Protein AF-A0A2E8Z0F6-F1 (afdb_monomer_lite)

Sequence (375 aa):
MPRPSHRRALRAVVGVSAVALVATGLGPAAALAPEPWETELSFAADPGTVGAASDSPGTPSLCGTAGAPLDVEVPVSDVPDGIVTDVEVGISFSTGAWGGDAAVTLVAPDGMTSSPVFGRTGAATPTGCGSPNDLVGDYVFSDRAVADWWTSALSATPMPSGEFRAHSIGPTNEQVLLTPTFAAVDPNGTWVLRVTDSGGGDILTVTDAAVTITVDEPPVLNLSGPGNGARLPVRPTYTISSPDADVAGFTCAIDGGAGAPCTSPFVPAVEPGDHVLAVTALDAAGQTTTATRSFTLRDIACEQATKKLAKAKKANKKAVKALKKATKNLKALKKKDASKAKIKKAAKKVEKATKVKTSKGKALGKAKRGFTSAC

pLDDT: mean 89.23, std 17.97, range [24.44, 98.75]

Radius of gyration: 41.51 Å; chains: 1; bounding box: 97×43×117 Å

Structure (mmCIF, N/CA/C/O backbone):
data_AF-A0A2E8Z0F6-F1
#
_entry.id   AF-A0A2E8Z0F6-F1
#
loop_
_atom_site.group_PDB
_atom_site.id
_atom_site.type_symbol
_atom_site.label_atom_id
_atom_site.label_alt_id
_atom_site.label_comp_id
_atom_site.label_asym_id
_atom_site.label_entity_id
_atom_site.label_seq_id
_atom_site.pdbx_PDB_ins_code
_atom_site.Cartn_x
_atom_site.Cartn_y
_atom_site.Cartn_z
_atom_site.occupancy
_atom_site.B_iso_or_equiv
_atom_site.auth_seq_id
_atom_site.auth_comp_id
_atom_site.auth_asym_id
_atom_site.auth_atom_id
_atom_site.pdbx_PDB_model_num
ATOM 1 N N . MET A 1 1 ? -37.632 27.553 3.838 1.00 34.66 1 MET A N 1
ATOM 2 C CA . MET A 1 1 ? -36.214 27.928 3.645 1.00 34.66 1 MET A CA 1
ATOM 3 C C . MET A 1 1 ? -35.446 26.672 3.254 1.00 34.66 1 MET A C 1
ATOM 5 O O . MET A 1 1 ? -35.541 25.695 3.993 1.00 34.66 1 MET A O 1
ATOM 9 N N . PRO A 1 2 ? -34.833 26.631 2.062 1.00 32.75 2 PRO A N 1
ATOM 10 C CA . PRO A 1 2 ? -34.317 25.403 1.463 1.00 32.75 2 PRO A CA 1
ATOM 11 C C . PRO A 1 2 ? -32.903 25.059 1.960 1.00 32.75 2 PRO A C 1
ATOM 13 O O . PRO A 1 2 ? -32.145 25.933 2.372 1.00 32.75 2 PRO A O 1
ATOM 16 N N . ARG A 1 3 ? -32.580 23.761 1.931 1.00 28.77 3 ARG A N 1
ATOM 17 C CA . ARG A 1 3 ? -31.268 23.176 2.256 1.00 28.77 3 ARG A CA 1
ATOM 18 C C . ARG A 1 3 ? -30.287 23.357 1.086 1.00 28.77 3 ARG A C 1
ATOM 20 O O . ARG A 1 3 ? -30.726 23.229 -0.056 1.00 28.77 3 ARG A O 1
ATOM 27 N N . PRO A 1 4 ? -28.981 23.560 1.333 1.00 31.30 4 PRO A N 1
ATOM 28 C CA . PRO A 1 4 ? -27.988 23.556 0.269 1.00 31.30 4 PRO A CA 1
ATOM 29 C C . PRO A 1 4 ? -27.713 22.119 -0.197 1.00 31.30 4 PRO A C 1
ATOM 31 O O . PRO A 1 4 ? -27.427 21.222 0.596 1.00 31.30 4 PRO A O 1
ATOM 34 N N . SER A 1 5 ? -27.831 21.910 -1.505 1.00 28.72 5 SER A N 1
ATOM 35 C CA . SER A 1 5 ? -27.436 20.695 -2.212 1.00 28.72 5 SER A CA 1
ATOM 36 C C . SER A 1 5 ? -25.919 20.682 -2.412 1.00 28.72 5 SER A C 1
ATOM 38 O O . SER A 1 5 ? -25.393 21.534 -3.128 1.00 28.72 5 SER A O 1
ATOM 40 N N . HIS A 1 6 ? -25.216 19.704 -1.845 1.00 29.38 6 HIS A N 1
ATOM 41 C CA . HIS A 1 6 ? -23.841 19.407 -2.244 1.00 29.38 6 HIS A CA 1
ATOM 42 C C . HIS A 1 6 ? -23.867 18.681 -3.594 1.00 29.38 6 HIS A C 1
ATOM 44 O O . HIS A 1 6 ? -24.142 17.485 -3.664 1.00 29.38 6 HIS A O 1
ATOM 50 N N . ARG A 1 7 ? -23.612 19.416 -4.681 1.00 30.38 7 ARG A N 1
ATOM 51 C CA . ARG A 1 7 ? -23.263 18.822 -5.976 1.00 30.38 7 ARG A CA 1
ATOM 52 C C . ARG A 1 7 ? -21.832 18.293 -5.863 1.00 30.38 7 ARG A C 1
ATOM 54 O O . ARG A 1 7 ? -20.908 19.077 -5.677 1.00 30.38 7 ARG A O 1
ATOM 61 N N . ARG A 1 8 ? -21.654 16.971 -5.949 1.00 31.31 8 ARG A N 1
ATOM 62 C CA . ARG A 1 8 ? -20.348 16.372 -6.256 1.00 31.31 8 ARG A CA 1
ATOM 63 C C . ARG A 1 8 ? -19.985 16.801 -7.676 1.00 31.31 8 ARG A C 1
ATOM 65 O O . ARG A 1 8 ? -20.734 16.509 -8.605 1.00 31.31 8 ARG A O 1
ATOM 72 N N . ALA A 1 9 ? -18.878 17.518 -7.823 1.00 28.52 9 ALA A N 1
ATOM 73 C CA . ALA A 1 9 ? -18.257 17.722 -9.119 1.00 28.52 9 ALA A CA 1
ATOM 74 C C . ALA A 1 9 ? -17.808 16.349 -9.642 1.00 28.52 9 ALA A C 1
ATOM 76 O O . ALA A 1 9 ? -17.016 15.672 -8.984 1.00 28.52 9 ALA A O 1
ATOM 77 N N . LEU A 1 10 ? -18.351 15.918 -10.783 1.00 26.41 10 LEU A N 1
ATOM 78 C CA . LEU A 1 10 ? -17.709 14.887 -11.589 1.00 26.41 10 LEU A CA 1
ATOM 79 C C . LEU A 1 10 ? -16.372 15.479 -12.049 1.00 26.41 10 LEU A C 1
ATOM 81 O O . LEU A 1 10 ? -16.367 16.466 -12.784 1.00 26.41 10 LEU A O 1
ATOM 85 N N . ARG A 1 11 ? -15.252 14.919 -11.584 1.00 30.27 11 ARG A N 1
ATOM 86 C CA . ARG A 1 11 ? -13.958 15.133 -12.234 1.00 30.27 11 ARG A CA 1
ATOM 87 C C . ARG A 1 11 ? -14.008 14.385 -13.563 1.00 30.27 11 ARG A C 1
ATOM 89 O O . ARG A 1 11 ? -14.296 13.191 -13.581 1.00 30.27 11 ARG A O 1
ATOM 96 N N . ALA A 1 12 ? -13.803 15.118 -14.650 1.00 24.44 12 ALA A N 1
ATOM 97 C CA . ALA A 1 12 ? -13.565 14.540 -15.958 1.00 24.44 12 ALA A CA 1
ATOM 98 C C . ALA A 1 12 ? -12.273 13.719 -15.876 1.00 24.44 12 ALA A C 1
ATOM 100 O O . ALA A 1 12 ? -11.233 14.249 -15.491 1.00 24.44 12 ALA A O 1
ATOM 101 N N . VAL A 1 13 ? -12.373 12.429 -16.182 1.00 27.84 13 VAL A N 1
ATOM 102 C CA . VAL A 1 13 ? -11.219 11.592 -16.499 1.00 27.84 13 VAL A CA 1
ATOM 103 C C . VAL A 1 13 ? -10.672 12.146 -17.811 1.00 27.84 13 VAL A C 1
ATOM 105 O O . VAL A 1 13 ? -11.365 12.113 -18.829 1.00 27.84 13 VAL A O 1
ATOM 108 N N . VAL A 1 14 ? -9.492 12.761 -17.761 1.00 29.98 14 VAL A N 1
ATOM 109 C CA . VAL A 1 14 ? -8.723 13.080 -18.966 1.00 29.98 14 VAL A CA 1
ATOM 110 C C . VAL A 1 14 ? -8.307 11.734 -19.546 1.00 29.98 14 VAL A C 1
ATOM 112 O O . VAL A 1 14 ? -7.790 10.886 -18.825 1.00 29.98 14 VAL A O 1
ATOM 115 N N . GLY A 1 15 ? -8.671 11.489 -20.803 1.00 25.25 15 GLY A N 1
ATOM 116 C CA . GLY A 1 15 ? -8.457 10.202 -21.448 1.00 25.25 15 GLY A CA 1
ATOM 117 C C . GLY A 1 15 ? -6.970 9.900 -21.569 1.00 25.25 15 GLY A C 1
ATOM 118 O O . GLY A 1 15 ? -6.262 10.603 -22.284 1.00 25.25 15 GLY A O 1
ATOM 119 N N . VAL A 1 16 ? -6.532 8.835 -20.902 1.00 30.94 16 VAL A N 1
ATOM 120 C CA . VAL A 1 16 ? -5.339 8.084 -21.285 1.00 30.94 16 VAL A CA 1
ATOM 121 C C . VAL A 1 16 ? -5.667 7.471 -22.645 1.00 30.94 16 VAL A C 1
ATOM 123 O O . VAL A 1 16 ? -6.437 6.514 -22.743 1.00 30.94 16 VAL A O 1
ATOM 126 N N . SER A 1 17 ? -5.191 8.097 -23.719 1.00 29.58 17 SER A N 1
ATOM 127 C CA . SER A 1 17 ? -5.225 7.478 -25.040 1.00 29.58 17 SER A CA 1
ATOM 128 C C . SER A 1 17 ? -4.207 6.349 -25.023 1.00 29.58 17 SER A C 1
ATOM 130 O O . SER A 1 17 ? -3.022 6.588 -25.217 1.00 29.58 17 SER A O 1
ATOM 132 N N . ALA A 1 18 ? -4.672 5.124 -24.783 1.00 28.67 18 ALA A N 1
ATOM 133 C CA . ALA A 1 18 ? -3.917 3.928 -25.114 1.00 28.67 18 ALA A CA 1
ATOM 134 C C . ALA A 1 18 ? -3.758 3.888 -26.641 1.00 28.67 18 ALA A C 1
ATOM 136 O O . ALA A 1 18 ? -4.609 3.359 -27.360 1.00 28.67 18 ALA A O 1
ATOM 137 N N . VAL A 1 19 ? -2.699 4.511 -27.154 1.00 29.34 19 VAL A N 1
ATOM 138 C CA . VAL A 1 19 ? -2.186 4.170 -28.476 1.00 29.34 19 VAL A CA 1
ATOM 139 C C . VAL A 1 19 ? -1.472 2.845 -28.273 1.00 29.34 19 VAL A C 1
ATOM 141 O O . VAL A 1 19 ? -0.326 2.798 -27.849 1.00 29.34 19 VAL A O 1
ATOM 144 N N . ALA A 1 20 ? -2.200 1.752 -28.488 1.00 28.97 20 ALA A N 1
ATOM 145 C CA . ALA A 1 20 ? -1.581 0.448 -28.616 1.00 28.97 20 ALA A CA 1
ATOM 146 C C . ALA A 1 20 ? -0.664 0.512 -29.841 1.00 28.97 20 ALA A C 1
ATOM 148 O O . ALA A 1 20 ? -1.154 0.536 -30.976 1.00 28.97 20 ALA A O 1
ATOM 149 N N . LEU A 1 21 ? 0.650 0.560 -29.617 1.00 33.34 21 LEU A N 1
ATOM 150 C CA . LEU A 1 21 ? 1.598 0.162 -30.642 1.00 33.34 21 LEU A CA 1
ATOM 151 C C . LEU A 1 21 ? 1.290 -1.313 -30.920 1.00 33.34 21 LEU A C 1
ATOM 153 O O . LEU A 1 21 ? 1.545 -2.194 -30.101 1.00 33.34 21 LEU A O 1
ATOM 157 N N . VAL A 1 22 ? 0.614 -1.588 -32.033 1.00 30.53 22 VAL A N 1
ATOM 158 C CA . VAL A 1 22 ? 0.402 -2.964 -32.470 1.00 30.53 22 VAL A CA 1
ATOM 159 C C . VAL A 1 22 ? 1.767 -3.463 -32.920 1.00 30.53 22 VAL A C 1
ATOM 161 O O . VAL A 1 22 ? 2.206 -3.135 -34.019 1.00 30.53 22 VAL A O 1
ATOM 164 N N . ALA A 1 23 ? 2.427 -4.252 -32.075 1.00 33.84 23 ALA A N 1
ATOM 165 C CA . ALA A 1 23 ? 3.612 -5.012 -32.440 1.00 33.84 23 ALA A CA 1
ATOM 166 C C . ALA A 1 23 ? 3.239 -6.027 -33.537 1.00 33.84 23 ALA A C 1
ATOM 168 O O . ALA A 1 23 ? 2.899 -7.182 -33.279 1.00 33.84 23 ALA A O 1
ATOM 169 N N . THR A 1 24 ? 3.237 -5.595 -34.799 1.00 36.47 24 THR A N 1
ATOM 170 C CA . THR A 1 24 ? 3.190 -6.502 -35.946 1.00 36.47 24 THR A CA 1
ATOM 171 C C . THR A 1 24 ? 4.610 -6.925 -36.287 1.00 36.47 24 THR A C 1
ATOM 173 O O . THR A 1 24 ? 5.228 -6.376 -37.193 1.00 36.47 24 THR A O 1
ATOM 176 N N . GLY A 1 25 ? 5.128 -7.919 -35.571 1.00 35.19 25 GLY A N 1
ATOM 177 C CA . GLY A 1 25 ? 6.425 -8.508 -35.882 1.00 35.19 25 GLY A CA 1
ATOM 178 C C . GLY A 1 25 ? 6.673 -9.783 -35.092 1.00 35.19 25 GLY A C 1
ATOM 179 O O . GLY A 1 25 ? 7.002 -9.735 -33.917 1.00 35.19 25 GLY A O 1
ATOM 180 N N . LEU A 1 26 ? 6.537 -10.941 -35.742 1.00 42.81 26 LEU A N 1
ATOM 181 C CA . LEU A 1 26 ? 7.100 -12.200 -35.248 1.00 42.81 26 LEU A CA 1
ATOM 182 C C . LEU A 1 26 ? 8.635 -12.131 -35.401 1.00 42.81 26 LEU A C 1
ATOM 184 O O . LEU A 1 26 ? 9.177 -12.581 -36.409 1.00 42.81 26 LEU A O 1
ATOM 188 N N . GLY A 1 27 ? 9.301 -11.516 -34.420 1.00 38.59 27 GLY A N 1
ATOM 189 C CA . GLY A 1 27 ? 10.749 -11.554 -34.157 1.00 38.59 27 GLY A CA 1
ATOM 190 C C . GLY A 1 27 ? 11.068 -12.409 -32.914 1.00 38.59 27 GLY A C 1
ATOM 191 O O . GLY A 1 27 ? 10.136 -12.860 -32.247 1.00 38.59 27 GLY A O 1
ATOM 192 N N . PRO A 1 28 ? 12.343 -12.744 -32.634 1.00 43.50 28 PRO A N 1
ATOM 193 C CA . PRO A 1 28 ? 12.700 -13.852 -31.748 1.00 43.50 28 PRO A CA 1
ATOM 194 C C . PRO A 1 28 ? 12.364 -13.571 -30.276 1.00 43.50 28 PRO A C 1
ATOM 196 O O . PRO A 1 28 ? 12.580 -12.473 -29.793 1.00 43.50 28 PRO A O 1
ATOM 199 N N . ALA A 1 29 ? 11.861 -14.616 -29.603 1.00 43.38 29 ALA A N 1
ATOM 200 C CA . ALA A 1 29 ? 11.572 -14.740 -28.170 1.00 43.38 29 ALA A CA 1
ATOM 201 C C . ALA A 1 29 ? 11.143 -13.442 -27.456 1.00 43.38 29 ALA A C 1
ATOM 203 O O . ALA A 1 29 ? 11.965 -12.764 -26.845 1.00 43.38 29 ALA A O 1
ATOM 204 N N . ALA A 1 30 ? 9.831 -13.186 -27.498 1.00 54.84 30 ALA A N 1
ATOM 205 C CA . ALA A 1 30 ? 9.162 -12.142 -26.729 1.00 54.84 30 ALA A CA 1
ATOM 206 C C . ALA A 1 30 ? 9.616 -12.143 -25.261 1.00 54.84 30 ALA A C 1
ATOM 208 O O . ALA A 1 30 ? 9.771 -13.212 -24.652 1.00 54.84 30 ALA A O 1
ATOM 209 N N . ALA A 1 31 ? 9.823 -10.946 -24.720 1.00 59.41 31 ALA A N 1
ATOM 210 C CA . ALA A 1 31 ? 10.068 -10.700 -23.314 1.00 59.41 31 ALA A CA 1
ATOM 211 C C . ALA A 1 31 ? 9.040 -11.430 -22.436 1.00 59.41 31 ALA A C 1
ATOM 213 O O . ALA A 1 31 ? 7.900 -11.695 -22.834 1.00 59.41 31 ALA A O 1
ATOM 214 N N . LEU A 1 32 ? 9.458 -11.790 -21.222 1.00 69.19 32 LEU A N 1
ATOM 215 C CA . LEU A 1 32 ? 8.506 -12.282 -20.230 1.00 69.19 32 LEU A CA 1
ATOM 216 C C . LEU A 1 32 ? 7.455 -11.193 -19.986 1.00 69.19 32 LEU A C 1
ATOM 218 O O . LEU A 1 32 ? 7.812 -10.039 -19.785 1.00 69.19 32 LEU A O 1
ATOM 222 N N . ALA A 1 33 ? 6.176 -11.561 -20.027 1.00 75.50 33 ALA A N 1
ATOM 223 C CA . ALA A 1 33 ? 5.097 -10.631 -19.718 1.00 75.50 33 ALA A CA 1
ATOM 224 C C . ALA A 1 33 ? 5.171 -10.184 -18.242 1.00 75.50 33 ALA A C 1
ATOM 226 O O . ALA A 1 33 ? 5.662 -10.965 -17.417 1.00 75.50 33 ALA A O 1
ATOM 227 N N . PRO A 1 34 ? 4.663 -8.984 -17.898 1.00 79.62 34 PRO A N 1
ATOM 228 C CA . PRO A 1 34 ? 4.471 -8.590 -16.506 1.00 79.62 34 PRO A CA 1
ATOM 229 C C . PRO A 1 34 ? 3.618 -9.606 -15.750 1.00 79.62 34 PRO A C 1
ATOM 231 O O . PRO A 1 34 ? 2.755 -10.287 -16.323 1.00 79.62 34 PRO A O 1
ATOM 234 N N . GLU A 1 35 ? 3.848 -9.689 -14.445 1.00 84.25 35 GLU A N 1
ATOM 235 C CA . GLU A 1 35 ? 3.005 -10.495 -13.570 1.00 84.25 35 GLU A CA 1
ATOM 236 C C . GLU A 1 35 ? 1.597 -9.872 -13.481 1.00 84.25 35 GLU A C 1
ATOM 238 O O . GLU A 1 35 ? 1.436 -8.657 -13.591 1.00 84.25 35 GLU A O 1
ATOM 243 N N . PRO A 1 36 ? 0.530 -10.666 -13.278 1.00 83.25 36 PRO A N 1
ATOM 244 C CA . PRO A 1 36 ? -0.848 -10.182 -13.407 1.00 83.25 36 PRO A CA 1
ATOM 245 C C . PRO A 1 36 ? -1.297 -9.195 -12.315 1.00 83.25 36 PRO A C 1
ATOM 247 O O . PRO A 1 36 ? -2.410 -8.675 -12.406 1.00 83.25 36 PRO A O 1
ATOM 250 N N . TRP A 1 37 ? -0.490 -8.994 -11.270 1.00 81.44 37 TRP A N 1
ATOM 251 C CA . TRP A 1 37 ? -0.707 -8.003 -10.209 1.00 81.44 37 TRP A CA 1
ATOM 252 C C . TRP A 1 37 ? 0.113 -6.721 -10.408 1.00 81.44 37 TRP A C 1
ATOM 254 O O . TRP A 1 37 ? -0.099 -5.761 -9.676 1.00 81.44 37 TRP A O 1
ATOM 264 N N . GLU A 1 38 ? 1.010 -6.683 -11.395 1.00 89.94 38 GLU A N 1
ATOM 265 C CA . GLU A 1 38 ? 1.779 -5.487 -11.723 1.00 89.94 38 GLU A CA 1
ATOM 266 C C . GLU A 1 38 ? 0.989 -4.558 -12.649 1.00 89.94 38 GLU A C 1
ATOM 268 O O . GLU A 1 38 ? 0.232 -4.990 -13.527 1.00 89.94 38 GLU A O 1
ATOM 273 N N . THR A 1 39 ? 1.217 -3.259 -12.481 1.00 92.56 39 THR A N 1
ATOM 274 C CA . THR A 1 39 ? 0.665 -2.215 -13.340 1.00 92.56 39 THR A CA 1
ATOM 275 C C . THR A 1 39 ? 1.733 -1.768 -14.335 1.00 92.56 39 THR A C 1
ATOM 277 O O . THR A 1 39 ? 2.773 -1.237 -13.951 1.00 92.56 39 THR A O 1
ATOM 280 N N . GLU A 1 40 ? 1.461 -1.952 -15.626 1.00 94.31 40 GLU A N 1
ATOM 281 C CA . GLU A 1 40 ? 2.314 -1.503 -16.731 1.00 94.31 40 GLU A CA 1
ATOM 282 C C . GLU A 1 40 ? 1.754 -0.218 -17.360 1.00 94.31 40 GLU A C 1
ATOM 284 O O . GLU A 1 40 ? 0.568 -0.131 -17.699 1.00 94.31 40 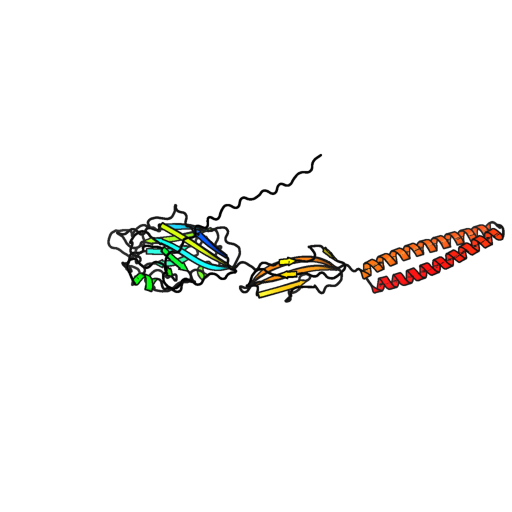GLU A O 1
ATOM 289 N N . LEU A 1 41 ? 2.608 0.795 -17.511 1.00 97.00 41 LEU A N 1
ATOM 290 C CA . LEU A 1 41 ? 2.254 2.111 -18.043 1.00 97.00 41 LEU A CA 1
ATOM 291 C C . LEU A 1 41 ? 3.262 2.526 -19.113 1.00 97.00 41 LEU A C 1
ATOM 293 O O . LEU A 1 41 ? 4.455 2.616 -18.834 1.00 97.00 41 LEU A O 1
ATOM 297 N N . SER A 1 42 ? 2.779 2.819 -20.321 1.00 96.88 42 SER A N 1
ATOM 298 C CA . SER A 1 42 ? 3.615 3.256 -21.443 1.00 96.88 42 SER A CA 1
ATOM 299 C C . SER A 1 42 ? 3.387 4.731 -21.764 1.00 96.88 42 SER A C 1
ATOM 301 O O . SER A 1 42 ? 2.244 5.189 -21.874 1.00 96.88 42 SER A O 1
ATOM 303 N N . PHE A 1 43 ? 4.484 5.468 -21.914 1.00 98.31 43 PHE A N 1
ATOM 304 C CA . PHE A 1 43 ? 4.507 6.913 -22.111 1.00 98.31 43 PHE A CA 1
ATOM 305 C C . PHE A 1 43 ? 5.259 7.243 -23.396 1.00 98.31 43 PHE A C 1
ATOM 307 O O . PHE A 1 43 ? 6.430 6.899 -23.534 1.00 98.31 43 PHE A O 1
ATOM 314 N N . ALA A 1 44 ? 4.590 7.920 -24.328 1.00 98.19 44 ALA A N 1
ATOM 315 C CA . ALA A 1 44 ? 5.196 8.350 -25.583 1.00 98.19 44 ALA A CA 1
ATOM 316 C C . ALA A 1 44 ? 6.035 9.623 -25.396 1.00 98.19 44 ALA A C 1
ATOM 318 O O . ALA A 1 44 ? 5.712 10.478 -24.566 1.00 98.19 44 ALA A O 1
ATOM 319 N N . ALA A 1 45 ? 7.081 9.761 -26.205 1.00 98.25 45 ALA A N 1
ATOM 320 C CA . ALA A 1 45 ? 7.891 10.966 -26.287 1.00 98.25 45 ALA A CA 1
ATOM 321 C C . ALA A 1 45 ? 7.073 12.187 -26.723 1.00 98.25 45 ALA A C 1
ATOM 323 O O . ALA A 1 45 ? 6.090 12.075 -27.461 1.00 98.25 45 ALA A O 1
ATOM 324 N N . ASP A 1 46 ? 7.517 13.377 -26.313 1.00 97.88 46 ASP A N 1
ATOM 325 C CA . ASP A 1 46 ? 7.023 14.630 -26.871 1.00 97.88 46 ASP A CA 1
ATOM 326 C C . ASP A 1 46 ? 7.406 14.692 -28.364 1.00 97.88 46 ASP A C 1
ATOM 328 O O . ASP A 1 46 ? 8.602 14.749 -28.688 1.00 97.88 46 ASP A O 1
ATOM 332 N N . PRO A 1 47 ? 6.426 14.745 -29.291 1.00 96.31 47 PRO A N 1
ATOM 333 C CA . PRO A 1 47 ? 6.696 14.825 -30.725 1.00 96.31 47 PRO A CA 1
ATOM 334 C C . PRO A 1 47 ? 7.524 16.051 -31.140 1.00 96.31 47 PRO A C 1
ATOM 336 O O . PRO A 1 47 ? 8.061 16.080 -32.244 1.00 96.31 47 PRO A O 1
ATOM 339 N N . GLY A 1 48 ? 7.613 17.084 -30.296 1.00 97.38 48 GLY A N 1
ATOM 340 C CA . GLY A 1 48 ? 8.467 18.252 -30.521 1.00 97.38 48 GLY A CA 1
ATOM 341 C C . GLY A 1 48 ? 9.957 18.011 -30.261 1.00 97.38 48 GLY A C 1
ATOM 342 O O . GLY A 1 48 ? 10.766 18.868 -30.614 1.00 97.38 48 GLY A O 1
ATOM 343 N N . THR A 1 49 ? 10.316 16.876 -29.655 1.00 98.00 49 THR A N 1
ATOM 344 C CA . THR A 1 49 ? 11.692 16.545 -29.241 1.00 98.00 49 THR A CA 1
ATOM 345 C C . THR A 1 49 ? 12.307 15.384 -30.022 1.00 98.00 49 THR A C 1
ATOM 347 O O . THR A 1 49 ? 13.512 15.163 -29.940 1.00 98.00 49 THR A O 1
ATOM 350 N N . VAL A 1 50 ? 11.516 14.677 -30.836 1.00 97.44 50 VAL A N 1
ATOM 351 C CA . VAL A 1 50 ? 12.034 13.712 -31.818 1.00 97.44 50 VAL A CA 1
ATOM 352 C C . VAL A 1 50 ? 12.614 14.435 -33.039 1.00 97.44 50 VAL A C 1
ATOM 354 O O . VAL A 1 50 ? 12.245 15.570 -33.350 1.00 97.44 50 VAL A O 1
ATOM 357 N N . GLY A 1 51 ? 13.520 13.781 -33.764 1.00 95.38 51 GLY A N 1
ATOM 358 C CA . GLY A 1 51 ? 14.136 14.361 -34.952 1.00 95.38 51 GLY A CA 1
ATOM 359 C C . GLY A 1 51 ? 15.500 13.772 -35.283 1.00 95.38 51 GLY A C 1
ATOM 360 O O . GLY A 1 51 ? 15.843 12.663 -34.876 1.00 95.38 51 GLY A O 1
ATOM 361 N N . ALA A 1 52 ? 16.271 14.526 -36.063 1.00 93.69 52 ALA A N 1
ATOM 362 C CA . ALA A 1 52 ? 17.622 14.154 -36.456 1.00 93.69 52 ALA A CA 1
ATOM 363 C C . ALA A 1 52 ? 18.634 14.498 -35.353 1.00 93.69 52 ALA A C 1
ATOM 365 O O . ALA A 1 52 ? 18.683 15.641 -34.889 1.00 93.69 52 ALA A O 1
ATOM 366 N N . ALA A 1 53 ? 19.461 13.527 -34.967 1.00 91.62 53 ALA A N 1
ATOM 367 C CA . ALA A 1 53 ? 20.676 13.785 -34.209 1.00 91.62 53 ALA A CA 1
ATOM 368 C C . ALA A 1 53 ? 21.704 14.500 -35.098 1.00 91.62 53 ALA A C 1
ATOM 370 O O . ALA A 1 53 ? 21.668 14.398 -36.323 1.00 91.62 53 ALA A O 1
ATOM 371 N N . SER A 1 54 ? 22.592 15.277 -34.478 1.00 90.50 54 SER A N 1
ATOM 372 C CA . SER A 1 54 ? 23.658 15.960 -35.214 1.00 90.50 54 SER A CA 1
ATOM 373 C C . SER A 1 54 ? 24.851 15.030 -35.414 1.00 90.50 54 SER A C 1
ATOM 375 O O . SER A 1 54 ? 25.289 14.421 -34.442 1.00 90.50 54 SER A O 1
ATOM 377 N N . ASP A 1 55 ? 25.418 15.014 -36.619 1.00 86.69 55 ASP A N 1
ATOM 378 C CA . ASP A 1 55 ? 26.663 14.310 -36.947 1.00 86.69 55 ASP A CA 1
ATOM 379 C C . ASP A 1 55 ? 27.869 14.791 -36.121 1.00 86.69 55 ASP A C 1
ATOM 381 O O . ASP A 1 55 ? 27.928 15.917 -35.600 1.00 86.69 55 ASP A O 1
ATOM 385 N N . SER A 1 56 ? 28.903 13.951 -36.116 1.00 82.38 56 SER A N 1
ATOM 386 C CA . SER A 1 56 ? 30.255 14.248 -35.647 1.00 82.38 56 SER A CA 1
ATOM 387 C C . SER A 1 56 ? 30.799 15.574 -36.217 1.00 82.38 56 SER A C 1
ATOM 389 O O . SER A 1 56 ? 30.781 15.805 -37.436 1.00 82.38 56 SER A O 1
ATOM 391 N N . PRO A 1 57 ? 31.358 16.467 -35.375 1.00 73.62 57 PRO A N 1
ATOM 392 C CA . PRO A 1 57 ? 31.977 17.700 -35.845 1.00 73.62 57 PRO A CA 1
ATOM 393 C C . PRO A 1 57 ? 33.218 17.412 -36.711 1.00 73.62 57 PRO A C 1
ATOM 395 O O . PRO A 1 57 ? 34.212 16.877 -36.226 1.00 73.62 57 PRO A O 1
ATOM 398 N N . GLY A 1 58 ? 33.210 17.848 -37.978 1.00 61.69 58 GLY A N 1
ATOM 399 C CA . GLY A 1 58 ? 34.398 17.818 -38.852 1.00 61.69 58 GLY A CA 1
ATOM 400 C C . GLY A 1 58 ? 34.377 16.802 -40.003 1.00 61.69 58 GLY A C 1
ATOM 401 O O . GLY A 1 58 ? 35.386 16.146 -40.247 1.00 61.69 58 GLY A O 1
ATOM 402 N N . THR A 1 59 ? 33.257 16.714 -40.727 1.00 56.53 59 THR A N 1
ATOM 403 C CA . THR A 1 59 ? 33.004 15.887 -41.931 1.00 56.53 59 THR A CA 1
ATOM 404 C C . THR A 1 59 ? 34.222 15.595 -42.839 1.00 56.53 59 THR A C 1
ATOM 406 O O . THR A 1 59 ? 35.027 16.510 -43.049 1.00 56.53 59 THR A O 1
ATOM 409 N N . PRO A 1 60 ? 34.305 14.424 -43.523 1.00 53.56 60 PRO A N 1
ATOM 410 C CA . PRO A 1 60 ? 33.262 13.395 -43.676 1.00 53.56 60 PRO A CA 1
ATOM 411 C C . PRO A 1 60 ? 33.702 11.951 -43.330 1.00 53.56 60 PRO A C 1
ATOM 413 O O . PRO A 1 60 ? 33.071 11.010 -43.787 1.00 53.56 60 PRO A O 1
ATOM 416 N N . SER A 1 61 ? 34.809 11.724 -42.609 1.00 59.03 61 SER A N 1
ATOM 417 C CA . SER A 1 61 ? 35.326 10.353 -42.388 1.00 59.03 61 SER A CA 1
ATOM 418 C C . SER A 1 61 ? 35.872 10.087 -40.982 1.00 59.03 61 SER A C 1
ATOM 420 O O . SER A 1 61 ? 36.735 9.223 -40.809 1.00 59.03 61 SER A O 1
ATOM 422 N N . LEU A 1 62 ? 35.456 10.873 -39.989 1.00 69.19 62 LEU A N 1
ATOM 423 C CA . LEU A 1 62 ? 35.958 10.758 -38.622 1.00 69.19 62 LEU A CA 1
ATOM 424 C C . LEU A 1 62 ? 34.853 10.265 -37.697 1.00 69.19 62 LEU A C 1
ATOM 426 O O . LEU A 1 62 ? 34.012 11.037 -37.243 1.00 69.19 62 LEU A O 1
ATOM 430 N N . CYS A 1 63 ? 34.912 8.971 -37.406 1.00 77.69 63 CYS A N 1
ATOM 431 C CA . CYS A 1 63 ? 34.116 8.356 -36.362 1.00 77.69 63 CYS A CA 1
ATOM 432 C C . CYS A 1 63 ? 34.747 8.590 -34.984 1.00 77.69 63 CYS A C 1
ATOM 434 O O . CYS A 1 63 ? 35.963 8.772 -34.860 1.00 77.69 63 CYS A O 1
ATOM 436 N N . GLY A 1 64 ? 33.927 8.534 -33.936 1.00 71.06 64 GLY A N 1
ATOM 437 C CA . GLY A 1 64 ? 34.406 8.496 -32.552 1.00 71.06 64 GLY A CA 1
ATOM 438 C C . GLY A 1 64 ? 34.353 9.819 -31.795 1.00 71.06 64 GLY A C 1
ATOM 439 O O . GLY A 1 64 ? 34.775 9.855 -30.641 1.00 71.06 64 GLY A O 1
ATOM 440 N N . THR A 1 65 ? 33.829 10.882 -32.407 1.00 86.44 65 THR A N 1
ATOM 441 C CA . THR A 1 65 ? 33.404 12.092 -31.689 1.00 86.44 65 THR A CA 1
ATOM 442 C C . THR A 1 65 ? 31.907 12.253 -31.892 1.00 86.44 65 THR A C 1
ATOM 444 O O . THR A 1 65 ? 31.462 12.364 -33.024 1.00 86.44 65 THR A O 1
ATOM 447 N N . ALA A 1 66 ? 31.138 12.255 -30.807 1.00 87.81 66 ALA A N 1
ATOM 448 C CA . ALA A 1 66 ? 29.705 12.493 -30.883 1.00 87.81 66 ALA A CA 1
ATOM 449 C C . ALA A 1 66 ? 29.414 13.929 -31.344 1.00 87.81 66 ALA A C 1
ATOM 451 O O . ALA A 1 66 ? 30.051 14.881 -30.875 1.00 87.81 66 ALA A O 1
ATOM 452 N N . GLY A 1 67 ? 28.432 14.084 -32.227 1.00 89.12 67 GLY A N 1
ATOM 453 C CA . GLY A 1 67 ? 27.790 15.362 -32.481 1.00 89.12 67 GLY A CA 1
ATOM 454 C C . GLY A 1 67 ? 26.981 15.862 -31.288 1.00 89.12 67 GLY A C 1
ATOM 455 O O . GLY A 1 67 ? 26.975 15.277 -30.200 1.00 89.12 67 GLY A O 1
ATOM 456 N N . ALA A 1 68 ? 26.310 16.999 -31.479 1.00 91.62 68 ALA A N 1
ATOM 457 C CA . ALA A 1 68 ? 25.435 17.546 -30.449 1.00 91.62 68 ALA A CA 1
ATOM 458 C C . ALA A 1 68 ? 24.301 16.546 -30.134 1.00 91.62 68 ALA A C 1
ATOM 460 O O . ALA A 1 68 ? 23.673 16.044 -31.071 1.00 91.62 68 ALA A O 1
ATOM 461 N N . PRO A 1 69 ? 24.035 16.253 -28.846 1.00 94.81 69 PRO A N 1
ATOM 462 C CA . PRO A 1 69 ? 23.008 15.291 -28.475 1.00 94.81 69 PRO A CA 1
ATOM 463 C C . PRO A 1 69 ? 21.616 15.784 -28.875 1.00 94.81 69 PRO A C 1
ATOM 465 O O . PRO A 1 69 ? 21.289 16.960 -28.697 1.00 94.81 69 PRO A O 1
ATOM 468 N N . LEU A 1 70 ? 20.798 14.858 -29.370 1.00 97.19 70 LEU A N 1
ATOM 469 C CA . LEU A 1 70 ? 19.351 14.994 -29.440 1.00 97.19 70 LEU A CA 1
ATOM 470 C C . LEU A 1 70 ? 18.767 14.429 -28.144 1.00 97.19 70 LEU A C 1
ATOM 472 O O . LEU A 1 70 ? 18.870 13.231 -27.888 1.00 97.19 70 LEU A O 1
ATOM 476 N N . ASP A 1 71 ? 18.163 15.291 -27.337 1.00 98.31 71 ASP A N 1
ATOM 477 C CA . ASP A 1 71 ? 17.461 14.887 -26.124 1.00 98.31 71 ASP A CA 1
ATOM 478 C C . ASP A 1 71 ? 15.975 14.714 -26.457 1.00 98.31 71 ASP A C 1
ATOM 480 O O . ASP A 1 71 ? 15.254 15.695 -26.638 1.00 98.31 71 ASP A O 1
ATOM 484 N N . VAL A 1 72 ? 15.537 13.458 -26.570 1.00 98.62 72 VAL A N 1
ATOM 485 C CA . VAL A 1 72 ? 14.127 13.104 -26.762 1.00 98.62 72 VAL A CA 1
ATOM 486 C C . VAL A 1 72 ? 13.473 13.007 -25.387 1.00 98.62 72 VAL A C 1
ATOM 488 O O . VAL A 1 72 ? 13.862 12.172 -24.568 1.00 98.62 72 VAL A O 1
ATOM 491 N N . GLU A 1 73 ? 12.502 13.873 -25.117 1.00 98.69 73 GLU A N 1
ATOM 492 C CA . GLU A 1 73 ? 11.851 13.981 -23.813 1.00 98.69 73 GLU A CA 1
ATOM 493 C C . GLU A 1 73 ? 10.606 13.093 -23.752 1.00 98.69 73 GLU A C 1
ATOM 495 O O . GLU A 1 73 ? 9.734 13.164 -24.616 1.00 98.69 73 GLU A O 1
ATOM 500 N N . VAL A 1 74 ? 10.494 12.281 -22.702 1.00 98.75 74 VAL A N 1
ATOM 501 C CA . VAL A 1 74 ? 9.342 11.414 -22.438 1.00 98.75 74 VAL A CA 1
ATOM 502 C C . VAL A 1 74 ? 8.690 11.854 -21.124 1.00 98.75 74 VAL A C 1
ATOM 504 O O . VAL A 1 74 ? 9.232 11.580 -20.047 1.00 98.75 74 VAL A O 1
ATOM 507 N N . PRO A 1 75 ? 7.556 12.580 -21.170 1.00 98.38 75 PRO A N 1
ATOM 508 C CA . PRO A 1 75 ? 6.850 12.994 -19.965 1.00 98.38 75 PRO A CA 1
ATOM 509 C C . PRO A 1 75 ? 6.128 11.799 -19.330 1.00 98.38 75 PRO A C 1
ATOM 511 O O . PRO A 1 75 ? 5.159 11.276 -19.879 1.00 98.38 75 PRO A O 1
ATOM 514 N N . VAL A 1 76 ? 6.579 11.397 -18.143 1.00 98.31 76 VAL A N 1
ATOM 515 C CA . VAL A 1 76 ? 5.994 10.311 -17.348 1.00 98.31 76 VAL A CA 1
ATOM 516 C C . VAL A 1 76 ? 5.212 10.898 -16.175 1.00 98.31 76 VAL A C 1
ATOM 518 O O . VAL A 1 76 ? 5.714 11.743 -15.432 1.00 98.31 76 VAL A O 1
ATOM 521 N N . SER A 1 77 ? 3.964 10.467 -15.999 1.00 97.19 77 SER A N 1
ATOM 522 C CA . SER A 1 77 ? 3.084 10.953 -14.932 1.00 97.19 77 SER A CA 1
ATOM 523 C C . SER A 1 77 ? 2.076 9.900 -14.499 1.00 97.19 77 SER A C 1
ATOM 525 O O . SER A 1 77 ? 1.736 9.014 -15.276 1.00 97.19 77 SER A O 1
ATOM 527 N N . ASP A 1 78 ? 1.522 10.066 -13.299 1.00 96.19 78 ASP A N 1
ATOM 528 C CA . ASP A 1 78 ? 0.490 9.188 -12.735 1.00 96.19 78 ASP A CA 1
ATOM 529 C C . ASP A 1 78 ? 0.953 7.725 -12.571 1.00 96.19 78 ASP A C 1
ATOM 531 O O . ASP A 1 78 ? 0.125 6.814 -12.515 1.00 96.19 78 ASP A O 1
ATOM 535 N N . VAL A 1 79 ? 2.268 7.500 -12.445 1.00 96.56 79 VAL A N 1
ATOM 536 C CA . VAL A 1 79 ? 2.813 6.204 -12.023 1.00 96.56 79 VAL A CA 1
ATOM 537 C C . VAL A 1 79 ? 2.503 6.027 -10.529 1.00 96.56 79 VAL A C 1
ATOM 539 O O . VAL A 1 79 ? 2.864 6.917 -9.748 1.00 96.56 79 VAL A O 1
ATOM 542 N N . PRO A 1 80 ? 1.802 4.947 -10.122 1.00 95.06 80 PRO A N 1
ATOM 543 C CA . PRO A 1 80 ? 1.395 4.742 -8.736 1.00 95.06 80 PRO A CA 1
ATOM 544 C C . PRO A 1 80 ? 2.595 4.519 -7.809 1.00 95.06 80 PRO A C 1
ATOM 546 O O . PRO A 1 80 ? 3.674 4.116 -8.242 1.00 95.06 80 PRO A O 1
ATOM 549 N N . ASP A 1 81 ? 2.384 4.766 -6.514 1.00 91.69 81 ASP A N 1
ATOM 550 C CA . ASP A 1 81 ? 3.368 4.429 -5.486 1.00 91.69 81 ASP A CA 1
ATOM 551 C C . ASP A 1 81 ? 3.568 2.906 -5.452 1.00 91.69 81 ASP A C 1
ATOM 553 O O . ASP A 1 81 ? 2.601 2.153 -5.334 1.00 91.69 81 ASP A O 1
ATOM 557 N N . GLY A 1 82 ? 4.820 2.456 -5.496 1.00 92.81 82 GLY A N 1
ATOM 558 C CA . GLY A 1 82 ? 5.157 1.037 -5.483 1.00 92.81 82 GLY A CA 1
ATOM 559 C C . GLY A 1 82 ? 6.633 0.785 -5.763 1.00 92.81 82 GLY A C 1
ATOM 560 O O . GLY A 1 82 ? 7.457 1.705 -5.720 1.00 92.81 82 GLY A O 1
ATOM 561 N N . ILE A 1 83 ? 6.974 -0.468 -6.042 1.00 93.50 83 ILE A N 1
ATOM 562 C CA . ILE A 1 83 ? 8.317 -0.882 -6.458 1.00 93.50 83 ILE A CA 1
ATOM 563 C C . ILE A 1 83 ? 8.353 -0.921 -7.985 1.00 93.50 83 ILE A C 1
ATOM 565 O O . ILE A 1 83 ? 7.565 -1.632 -8.596 1.00 93.50 83 ILE A O 1
ATOM 569 N N . VAL A 1 84 ? 9.285 -0.198 -8.613 1.00 94.62 84 VAL A N 1
ATOM 570 C CA . VAL A 1 84 ? 9.533 -0.330 -10.058 1.00 94.62 84 VAL A CA 1
ATOM 571 C C . VAL A 1 84 ? 10.164 -1.698 -10.326 1.00 94.62 84 VAL A C 1
ATOM 573 O O . VAL A 1 84 ? 11.263 -1.978 -9.838 1.00 94.62 84 VAL A O 1
ATOM 576 N N . THR A 1 85 ? 9.471 -2.546 -11.084 1.00 93.44 85 THR A N 1
ATOM 577 C CA . THR A 1 85 ? 9.896 -3.922 -11.384 1.00 93.44 85 THR A CA 1
ATOM 578 C C . THR A 1 85 ? 10.402 -4.110 -12.807 1.00 93.44 85 THR A C 1
ATOM 580 O O . THR A 1 85 ? 11.113 -5.085 -13.059 1.00 93.44 85 THR A O 1
ATOM 583 N N . ASP A 1 86 ? 10.104 -3.177 -13.715 1.00 94.69 86 ASP A N 1
ATOM 584 C CA . ASP A 1 86 ? 10.733 -3.106 -15.034 1.00 94.69 86 ASP A CA 1
ATOM 585 C C . ASP A 1 86 ? 10.774 -1.666 -15.561 1.00 94.69 86 ASP A C 1
ATOM 587 O O . ASP A 1 86 ? 9.841 -0.882 -15.349 1.00 94.69 86 ASP A O 1
ATOM 591 N N . VAL A 1 87 ? 11.855 -1.338 -16.268 1.00 97.25 87 VAL A N 1
ATOM 592 C CA . VAL A 1 87 ? 11.986 -0.122 -17.080 1.00 97.25 87 VAL A CA 1
ATOM 593 C C . VAL A 1 87 ? 12.347 -0.539 -18.496 1.00 97.25 87 VAL A C 1
ATOM 595 O O . VAL A 1 87 ? 13.422 -1.091 -18.734 1.00 97.25 87 VAL A O 1
ATOM 598 N N . GLU A 1 88 ? 11.464 -0.224 -19.434 1.00 97.50 88 GLU A N 1
ATOM 599 C CA . GLU A 1 88 ? 11.608 -0.552 -20.845 1.00 97.50 88 GLU A CA 1
ATOM 600 C C . GLU A 1 88 ? 11.687 0.719 -21.699 1.00 97.50 88 GLU A C 1
ATOM 602 O O . GLU A 1 88 ? 11.013 1.720 -21.442 1.00 97.50 88 GLU A O 1
ATOM 607 N N . VAL A 1 89 ? 12.520 0.672 -22.739 1.00 98.62 89 VAL A N 1
ATOM 608 C CA . VAL A 1 89 ? 12.691 1.744 -23.724 1.00 98.62 89 VAL A CA 1
ATOM 609 C C . VAL A 1 89 ? 12.285 1.246 -25.101 1.00 98.62 89 VAL A C 1
ATOM 611 O O . VAL A 1 89 ? 12.926 0.349 -25.641 1.00 98.62 89 VAL A O 1
ATOM 614 N N . GLY A 1 90 ? 11.283 1.884 -25.699 1.00 98.12 90 GLY A N 1
ATOM 615 C CA . GLY A 1 90 ? 10.971 1.771 -27.121 1.00 98.12 90 GLY A CA 1
ATOM 616 C C . GLY A 1 90 ? 11.572 2.939 -27.901 1.00 98.12 90 GLY A C 1
ATOM 617 O O . GLY A 1 90 ? 11.494 4.085 -27.458 1.00 98.12 90 GLY A O 1
ATOM 618 N N . ILE A 1 91 ? 12.167 2.680 -29.063 1.00 98.00 91 ILE A N 1
ATOM 619 C CA . ILE A 1 91 ? 12.689 3.723 -29.953 1.00 98.00 91 ILE A CA 1
ATOM 620 C C . ILE A 1 91 ? 12.604 3.298 -31.423 1.00 98.00 91 ILE A C 1
ATOM 622 O O . ILE A 1 91 ? 12.944 2.166 -31.775 1.00 98.00 91 ILE A O 1
ATOM 626 N N . SER A 1 92 ? 12.175 4.222 -32.285 1.00 97.25 92 SER A N 1
ATOM 627 C CA . SER A 1 92 ? 11.967 3.976 -33.716 1.00 97.25 92 SER A CA 1
ATOM 628 C C . SER A 1 92 ? 12.815 4.903 -34.579 1.00 97.25 92 SER A C 1
ATOM 630 O O . SER A 1 92 ? 12.745 6.133 -34.456 1.00 97.25 92 SER A O 1
ATOM 632 N N . PHE A 1 93 ? 13.558 4.318 -35.518 1.00 95.56 93 PHE A N 1
ATOM 633 C CA . PHE A 1 93 ? 14.431 5.035 -36.452 1.00 95.56 93 PHE A CA 1
ATOM 634 C C . PHE A 1 93 ? 13.946 4.899 -37.898 1.00 95.56 93 PHE A C 1
ATOM 636 O O . PHE A 1 93 ? 13.518 3.825 -38.324 1.00 95.56 93 PHE A O 1
ATOM 643 N N . SER A 1 94 ? 14.042 5.978 -38.680 1.00 88.69 94 SER A N 1
ATOM 644 C CA . SER A 1 94 ? 13.538 6.014 -40.070 1.00 88.69 94 SER A CA 1
ATOM 645 C C . SER A 1 94 ? 14.608 6.147 -41.154 1.00 88.69 94 SER A C 1
ATOM 647 O O . SER A 1 94 ? 14.292 6.062 -42.342 1.00 88.69 94 SER A O 1
ATOM 649 N N . THR A 1 95 ? 15.867 6.350 -40.775 1.00 72.88 95 THR A N 1
ATOM 650 C CA . THR A 1 95 ? 16.980 6.599 -41.696 1.00 72.88 95 THR A CA 1
ATOM 651 C C . THR A 1 95 ? 18.048 5.524 -41.557 1.00 72.88 95 THR A C 1
ATOM 653 O O . THR A 1 95 ? 18.322 5.067 -40.456 1.00 72.88 95 THR A O 1
ATOM 656 N N . GLY A 1 96 ? 18.663 5.122 -42.673 1.00 67.12 96 GLY A N 1
ATOM 657 C CA . GLY A 1 96 ? 19.724 4.106 -42.706 1.00 67.12 96 GLY A CA 1
ATOM 658 C C . GLY A 1 96 ? 21.074 4.586 -42.173 1.00 67.12 96 GLY A C 1
ATOM 659 O O . GLY A 1 96 ? 22.091 4.319 -42.801 1.00 67.12 96 GLY A O 1
ATOM 660 N N . ALA A 1 97 ? 21.077 5.337 -41.068 1.00 85.12 97 ALA A N 1
ATOM 661 C CA . ALA A 1 97 ? 22.308 5.681 -40.368 1.00 85.12 97 ALA A CA 1
ATOM 662 C C . ALA A 1 97 ? 22.962 4.415 -39.810 1.00 85.12 97 ALA A C 1
ATOM 664 O O . ALA A 1 97 ? 22.277 3.429 -39.512 1.00 85.12 97 ALA A O 1
ATOM 665 N N . TRP A 1 98 ? 24.281 4.413 -39.683 1.00 90.19 98 TRP A N 1
ATOM 666 C CA . TRP A 1 98 ? 25.005 3.239 -39.220 1.00 90.19 98 TRP A CA 1
ATOM 667 C C . TRP A 1 98 ? 24.731 3.003 -37.731 1.00 90.19 98 TRP A C 1
ATOM 669 O O . TRP A 1 98 ? 25.060 3.802 -36.868 1.00 90.19 98 TRP A O 1
ATOM 679 N N . GLY A 1 99 ? 24.200 1.842 -37.342 1.00 89.19 99 GLY A N 1
ATOM 680 C CA . GLY A 1 99 ? 23.991 1.571 -35.906 1.00 89.19 99 GLY A CA 1
ATOM 681 C C . GLY A 1 99 ? 25.294 1.488 -35.084 1.00 89.19 99 GLY A C 1
ATOM 682 O O . GLY A 1 99 ? 25.261 1.346 -33.857 1.00 89.19 99 GLY A O 1
ATOM 683 N N . GLY A 1 100 ? 26.449 1.528 -35.758 1.00 90.81 100 GLY A N 1
ATOM 684 C CA . GLY A 1 100 ? 27.785 1.568 -35.179 1.00 90.81 100 GLY A CA 1
ATOM 685 C C . GLY A 1 100 ? 28.255 2.927 -34.666 1.00 90.81 100 GLY A C 1
ATOM 686 O O . GLY A 1 100 ? 29.211 2.958 -33.885 1.00 90.81 100 GLY A O 1
ATOM 687 N N . ASP A 1 101 ? 27.596 4.021 -35.035 1.00 88.44 101 ASP A N 1
ATOM 688 C CA . ASP A 1 101 ? 27.909 5.364 -34.539 1.00 88.44 101 ASP A CA 1
ATOM 689 C C . ASP A 1 101 ? 26.782 6.004 -33.719 1.00 88.44 101 ASP A C 1
ATOM 691 O O . ASP A 1 101 ? 27.056 6.905 -32.920 1.00 88.44 101 ASP A O 1
ATOM 695 N N . ALA A 1 102 ? 25.571 5.458 -33.801 1.00 92.94 102 ALA A N 1
ATOM 696 C CA . ALA A 1 102 ? 24.478 5.763 -32.893 1.00 92.94 102 ALA A CA 1
ATOM 697 C C . ALA A 1 102 ? 24.794 5.346 -31.445 1.00 92.94 102 ALA A C 1
ATOM 699 O O . ALA A 1 102 ? 25.341 4.270 -31.178 1.00 92.94 102 ALA A O 1
ATOM 700 N N . ALA A 1 103 ? 24.386 6.165 -30.479 1.00 94.62 103 ALA A N 1
ATOM 701 C CA . ALA A 1 103 ? 24.294 5.780 -29.075 1.00 94.62 103 ALA A CA 1
ATOM 702 C C . ALA A 1 103 ? 23.059 6.394 -28.418 1.00 94.62 103 ALA A C 1
ATOM 704 O O . ALA A 1 103 ? 22.718 7.543 -28.687 1.00 94.62 103 ALA A O 1
ATOM 705 N N . VAL A 1 104 ? 22.419 5.620 -27.541 1.00 97.81 104 VAL A N 1
ATOM 706 C CA . VAL A 1 104 ? 21.216 5.990 -26.795 1.00 97.81 104 VAL A CA 1
ATOM 707 C C . VAL A 1 104 ? 21.464 5.750 -25.310 1.00 97.81 104 VAL A C 1
ATOM 709 O O . VAL A 1 104 ? 21.823 4.650 -24.886 1.00 97.81 104 VAL A O 1
ATOM 712 N N . THR A 1 105 ? 21.271 6.789 -24.506 1.00 98.50 105 THR A N 1
ATOM 713 C CA . THR A 1 105 ? 21.348 6.733 -23.040 1.00 98.50 105 THR A CA 1
ATOM 714 C C . THR A 1 105 ? 20.020 7.181 -22.455 1.00 98.50 105 THR A C 1
ATOM 716 O O . THR A 1 105 ? 19.538 8.259 -22.795 1.00 98.50 105 THR A O 1
ATOM 719 N N . LEU A 1 106 ? 19.448 6.379 -21.559 1.00 98.75 106 LEU A N 1
ATOM 720 C CA . LEU A 1 106 ? 18.271 6.767 -20.791 1.00 98.75 106 LEU A CA 1
ATOM 721 C C . LEU A 1 106 ? 18.721 7.552 -19.558 1.00 98.75 106 LEU A C 1
ATOM 723 O O . LEU A 1 106 ? 19.583 7.094 -18.806 1.00 98.75 106 LEU A O 1
ATOM 727 N N . VAL A 1 107 ? 18.134 8.724 -19.352 1.00 98.69 107 VAL A N 1
ATOM 728 C CA . VAL A 1 107 ? 18.362 9.600 -18.201 1.00 98.69 107 VAL A CA 1
ATOM 729 C C . VAL A 1 107 ? 17.046 9.761 -17.451 1.00 98.69 107 VAL A C 1
ATOM 731 O O . VAL A 1 107 ? 16.012 10.053 -18.054 1.00 98.69 107 VAL A O 1
ATOM 734 N N . ALA A 1 108 ? 17.091 9.558 -16.140 1.00 98.31 108 ALA A N 1
ATOM 735 C CA . ALA A 1 108 ? 15.931 9.642 -15.270 1.00 98.31 108 ALA A CA 1
ATOM 736 C C . ALA A 1 108 ? 15.522 11.103 -14.987 1.00 98.31 108 ALA A C 1
ATOM 738 O O . ALA A 1 108 ? 16.326 12.021 -15.195 1.00 98.31 108 ALA A O 1
ATOM 739 N N . PRO A 1 109 ? 14.312 11.343 -14.444 1.00 98.19 109 PRO A N 1
ATOM 740 C CA . PRO A 1 109 ? 13.806 12.692 -14.173 1.00 98.19 109 PRO A CA 1
ATOM 741 C C . PRO A 1 109 ? 14.624 13.521 -13.180 1.00 98.19 109 PRO A C 1
ATOM 743 O O . PRO A 1 109 ? 14.510 14.746 -13.148 1.00 98.19 109 PRO A O 1
ATOM 746 N N . ASP A 1 110 ? 15.467 12.877 -12.371 1.00 97.06 110 ASP A N 1
ATOM 747 C CA . ASP A 1 110 ? 16.391 13.561 -11.465 1.00 97.06 110 ASP A CA 1
ATOM 748 C C . ASP A 1 110 ? 17.560 14.259 -12.195 1.00 97.06 110 ASP A C 1
ATOM 750 O O . ASP A 1 110 ? 18.301 15.031 -11.580 1.00 97.06 110 ASP A O 1
ATOM 754 N N . GLY A 1 111 ? 17.734 13.992 -13.495 1.00 95.06 111 GLY A N 1
ATOM 755 C CA . GLY A 1 111 ? 18.800 14.524 -14.343 1.00 95.06 111 GLY A CA 1
ATOM 756 C C . GLY A 1 111 ? 20.205 14.015 -14.004 1.00 95.06 111 GLY A C 1
ATOM 757 O O . GLY A 1 111 ? 21.180 14.498 -14.583 1.00 95.06 111 GLY A O 1
ATOM 758 N N . MET A 1 112 ? 20.335 13.073 -13.067 1.00 96.00 112 MET A N 1
ATOM 759 C CA . MET A 1 112 ? 21.617 12.552 -12.578 1.00 96.00 112 MET A CA 1
ATOM 760 C C . MET A 1 112 ? 21.769 11.058 -12.850 1.00 96.00 112 MET A C 1
ATOM 762 O O . MET A 1 112 ? 22.856 10.607 -13.217 1.00 96.00 112 MET A O 1
ATOM 766 N N . THR A 1 113 ? 20.698 10.291 -12.667 1.00 98.19 113 THR A N 1
ATOM 767 C CA . THR A 1 113 ? 20.701 8.842 -12.837 1.00 98.19 113 THR A CA 1
ATOM 768 C C . THR A 1 113 ? 20.538 8.513 -14.314 1.00 98.19 113 THR A C 1
ATOM 770 O O . THR A 1 113 ? 19.612 8.984 -14.971 1.00 98.19 113 THR A O 1
ATOM 773 N N . SER A 1 114 ? 21.455 7.725 -14.872 1.00 98.12 114 SER A N 1
ATOM 774 C CA . SER A 1 114 ? 21.413 7.347 -16.286 1.00 98.12 114 SER A CA 1
ATOM 775 C C . SER A 1 114 ? 22.016 5.970 -16.533 1.00 98.12 114 SER A C 1
ATOM 777 O O . SER A 1 114 ? 22.867 5.513 -15.769 1.00 98.12 114 SER A O 1
ATOM 779 N N . SER A 1 115 ? 21.568 5.321 -17.607 1.00 98.12 1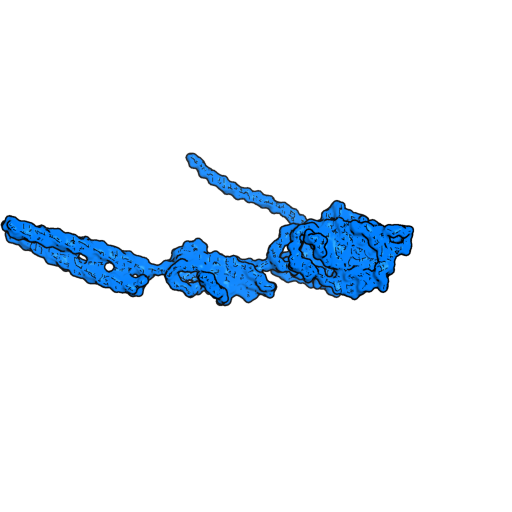15 SER A N 1
ATOM 780 C CA . SER A 1 115 ? 22.038 4.005 -18.046 1.00 98.12 115 SER A CA 1
ATOM 781 C C . SER A 1 115 ? 22.106 3.949 -19.576 1.00 98.12 115 SER A C 1
ATOM 783 O O . SER A 1 115 ? 21.219 4.498 -20.241 1.00 98.12 115 SER A O 1
ATOM 785 N N . PRO A 1 116 ? 23.129 3.313 -20.176 1.00 97.50 116 PRO A N 1
ATOM 786 C CA . PRO A 1 116 ? 23.152 3.100 -21.616 1.00 97.50 116 PRO A CA 1
ATOM 787 C C . PRO A 1 116 ? 22.061 2.102 -22.027 1.00 97.50 116 PRO A C 1
ATOM 789 O O . PRO A 1 116 ? 21.882 1.065 -21.390 1.00 97.50 116 PRO A O 1
ATOM 792 N N . VAL A 1 117 ? 21.349 2.413 -23.111 1.00 97.88 117 VAL A N 1
ATOM 793 C CA . VAL A 1 117 ? 20.377 1.500 -23.733 1.00 97.88 117 VAL A CA 1
ATOM 794 C C . VAL A 1 117 ? 21.105 0.648 -24.767 1.00 97.88 117 VAL A C 1
ATOM 796 O O . VAL A 1 117 ? 21.124 -0.574 -24.682 1.00 97.88 117 VAL A O 1
ATOM 799 N N . PHE A 1 118 ? 21.789 1.308 -25.696 1.00 96.19 118 PHE A N 1
ATOM 800 C CA . PHE A 1 118 ? 22.797 0.719 -26.567 1.00 96.19 118 PHE A CA 1
ATOM 801 C C . PHE A 1 118 ? 23.699 1.834 -27.090 1.00 96.19 118 PHE A C 1
ATOM 803 O O . PHE A 1 118 ? 23.384 3.021 -26.997 1.00 96.19 118 PHE A O 1
ATOM 810 N N . GLY A 1 119 ? 24.817 1.476 -27.703 1.00 93.81 119 GLY A N 1
ATOM 811 C CA . GLY A 1 119 ? 25.535 2.442 -28.513 1.00 93.81 119 GLY A CA 1
ATOM 812 C C . GLY A 1 119 ? 26.824 1.903 -29.072 1.00 93.81 119 GLY A C 1
ATOM 813 O O . GLY A 1 119 ? 27.409 0.963 -28.533 1.00 93.81 119 GLY A O 1
ATOM 814 N N . ARG A 1 120 ? 27.278 2.528 -30.152 1.00 92.50 120 ARG A N 1
ATOM 815 C CA . ARG A 1 120 ? 28.523 2.205 -30.846 1.00 92.50 120 ARG A CA 1
ATOM 816 C C . ARG A 1 120 ? 28.663 0.715 -31.150 1.00 92.50 120 ARG A C 1
ATOM 818 O O . ARG A 1 120 ? 29.692 0.085 -30.884 1.00 92.50 120 ARG A O 1
ATOM 825 N N . THR A 1 121 ? 27.575 0.145 -31.654 1.00 94.38 121 THR A N 1
ATOM 826 C CA . THR A 1 121 ? 27.397 -1.296 -31.830 1.00 94.38 121 THR A CA 1
ATOM 827 C C . THR A 1 121 ? 28.464 -1.855 -32.766 1.00 94.38 121 THR A C 1
ATOM 829 O O . THR A 1 121 ? 28.672 -1.333 -33.856 1.00 94.38 121 THR A O 1
ATOM 832 N N . GLY A 1 122 ? 29.175 -2.912 -32.368 1.00 93.06 122 GLY A N 1
ATOM 833 C CA . GLY A 1 122 ? 30.238 -3.505 -33.189 1.00 93.06 122 GLY A CA 1
ATOM 834 C C . GLY A 1 122 ? 31.551 -2.709 -33.235 1.00 93.06 122 GLY A C 1
ATOM 835 O O . GLY A 1 122 ? 32.470 -3.098 -33.957 1.00 93.06 122 GLY A O 1
ATOM 836 N N . ALA A 1 123 ? 31.689 -1.608 -32.485 1.00 92.00 123 ALA A N 1
ATOM 837 C CA . ALA A 1 123 ? 32.952 -0.876 -32.410 1.00 92.00 123 ALA A CA 1
ATOM 838 C C . ALA A 1 123 ? 34.008 -1.685 -31.643 1.00 92.00 123 ALA A C 1
ATOM 840 O O . ALA A 1 123 ? 33.784 -2.106 -30.516 1.00 92.00 123 ALA A O 1
ATOM 841 N N . ALA A 1 124 ? 35.194 -1.863 -32.230 1.00 89.88 124 ALA A N 1
ATOM 842 C CA . ALA A 1 124 ? 36.315 -2.550 -31.575 1.00 89.88 124 ALA A CA 1
ATOM 843 C C . ALA A 1 124 ? 37.206 -1.611 -30.739 1.00 89.88 124 ALA A C 1
ATOM 845 O O . ALA A 1 124 ? 38.029 -2.066 -29.946 1.00 89.88 124 ALA A O 1
ATOM 846 N N . THR A 1 125 ? 37.079 -0.294 -30.927 1.00 88.94 125 THR A N 1
ATOM 847 C CA . THR A 1 125 ? 37.860 0.725 -30.211 1.00 88.94 125 THR A CA 1
ATOM 848 C C . THR A 1 125 ? 36.981 1.909 -29.803 1.00 88.94 125 THR A C 1
ATOM 850 O O . THR A 1 125 ? 35.939 2.137 -30.426 1.00 88.94 125 THR A O 1
ATOM 853 N N . PRO A 1 126 ? 37.411 2.734 -28.826 1.00 82.19 126 PRO A N 1
ATOM 854 C CA . PRO A 1 126 ? 36.680 3.930 -28.412 1.00 82.19 126 PRO A CA 1
ATOM 855 C C . PRO A 1 126 ? 36.446 4.977 -29.506 1.00 82.19 126 PRO A C 1
ATOM 857 O O . PRO A 1 126 ? 35.599 5.836 -29.305 1.00 82.19 126 PRO A O 1
ATOM 860 N N . THR A 1 127 ? 37.129 4.891 -30.652 1.00 83.19 127 THR A N 1
ATOM 861 C CA . THR A 1 127 ? 36.959 5.819 -31.783 1.00 83.19 127 THR A CA 1
ATOM 862 C C . THR A 1 127 ? 36.566 5.144 -33.104 1.00 83.19 127 THR A C 1
ATOM 864 O O . THR A 1 127 ? 36.445 5.810 -34.124 1.00 83.19 127 THR A O 1
ATOM 867 N N . GLY A 1 128 ? 36.372 3.821 -33.127 1.00 84.94 128 GLY A N 1
ATOM 868 C CA . GLY A 1 128 ? 35.930 3.107 -34.329 1.00 84.94 128 GLY A CA 1
ATOM 869 C C . GLY A 1 128 ? 34.480 3.421 -34.720 1.00 84.94 128 GLY A C 1
ATOM 870 O O . GLY A 1 128 ? 33.661 3.707 -33.848 1.00 84.94 128 GLY A O 1
ATOM 871 N N . CYS A 1 129 ? 34.168 3.306 -36.014 1.00 82.75 129 CYS A N 1
ATOM 872 C CA . CYS A 1 129 ? 32.830 3.541 -36.585 1.00 82.75 129 CYS A CA 1
ATOM 873 C C . CYS A 1 129 ? 31.786 2.473 -36.236 1.00 82.75 129 CYS A C 1
ATOM 875 O O . CYS A 1 129 ? 30.619 2.639 -36.544 1.00 82.75 129 CYS A O 1
ATOM 877 N N . GLY A 1 130 ? 32.208 1.352 -35.650 1.00 90.88 130 GLY A N 1
ATOM 878 C CA . GLY A 1 130 ? 31.311 0.239 -35.371 1.00 90.88 130 GLY A CA 1
ATOM 879 C C . GLY A 1 130 ? 30.745 -0.426 -36.623 1.00 90.88 130 GLY A C 1
ATOM 880 O O . GLY A 1 130 ? 31.401 -0.491 -37.664 1.00 90.88 130 GLY A O 1
ATOM 881 N N . SER A 1 131 ? 29.564 -1.009 -36.463 1.00 91.69 131 SER A N 1
ATOM 882 C CA . SER A 1 131 ? 28.831 -1.728 -37.496 1.00 91.69 131 SER A CA 1
ATOM 883 C C . SER A 1 131 ? 28.328 -0.786 -38.594 1.00 91.69 131 SER A C 1
ATOM 885 O O . SER A 1 131 ? 27.681 0.206 -38.265 1.00 91.69 131 SER A O 1
ATOM 887 N N . PRO A 1 132 ? 28.521 -1.127 -39.880 1.00 91.06 132 PRO A N 1
ATOM 888 C CA . PRO A 1 132 ? 27.951 -0.385 -41.001 1.00 91.06 132 PRO A CA 1
ATOM 889 C C . PRO A 1 132 ? 26.500 -0.792 -41.318 1.00 91.06 132 PRO A C 1
ATOM 891 O O . PRO A 1 132 ? 25.995 -0.445 -42.380 1.00 91.06 132 PRO A O 1
ATOM 894 N N . ASN A 1 133 ? 25.860 -1.619 -40.482 1.00 94.44 133 ASN A N 1
ATOM 895 C CA . ASN A 1 133 ? 24.479 -2.042 -40.715 1.00 94.44 133 ASN A CA 1
ATOM 896 C C . ASN A 1 133 ? 23.512 -0.894 -40.396 1.00 94.44 133 ASN A C 1
ATOM 898 O O . ASN A 1 133 ? 23.659 -0.229 -39.368 1.00 94.44 133 ASN A O 1
ATOM 902 N N . ASP A 1 134 ? 22.503 -0.716 -41.245 1.00 94.44 134 ASP A N 1
ATOM 903 C CA . ASP A 1 134 ? 21.551 0.391 -41.147 1.00 94.44 134 ASP A CA 1
ATOM 904 C C . ASP A 1 134 ? 20.641 0.224 -39.917 1.00 94.44 134 ASP A C 1
ATOM 906 O O . ASP A 1 134 ? 19.988 -0.811 -39.760 1.00 94.44 134 ASP A O 1
ATOM 910 N N . LEU A 1 135 ? 20.556 1.244 -39.061 1.00 94.44 135 LEU A N 1
ATOM 911 C CA . LEU A 1 135 ? 19.676 1.285 -37.893 1.00 94.44 135 LEU A CA 1
ATOM 912 C C . LEU A 1 135 ? 18.307 1.858 -38.281 1.00 94.44 135 LEU A C 1
ATOM 914 O O . LEU A 1 135 ? 18.041 3.047 -38.136 1.00 94.44 135 LEU A O 1
ATOM 918 N N . VAL A 1 136 ? 17.431 0.994 -38.791 1.00 94.62 136 VAL A N 1
ATOM 919 C CA . VAL A 1 136 ? 16.074 1.358 -39.235 1.00 94.62 136 VAL A CA 1
ATOM 920 C C . VAL A 1 136 ? 15.060 0.418 -38.608 1.00 94.62 136 VAL A C 1
ATOM 922 O O . VAL A 1 136 ? 15.301 -0.784 -38.549 1.00 94.62 136 VAL A O 1
ATOM 925 N N . GLY A 1 137 ? 13.917 0.949 -38.188 1.00 94.75 137 GLY A N 1
ATOM 926 C CA . GLY A 1 137 ? 12.811 0.180 -37.625 1.00 94.75 137 GLY A CA 1
ATOM 927 C C . GLY A 1 137 ? 12.621 0.417 -36.133 1.00 94.75 137 GLY A C 1
ATOM 928 O O . GLY A 1 137 ? 13.134 1.390 -35.579 1.00 94.75 137 GLY A O 1
ATOM 929 N N . ASP A 1 138 ? 11.855 -0.477 -35.516 1.00 96.00 138 ASP A N 1
ATOM 930 C CA . ASP A 1 138 ? 11.420 -0.371 -34.126 1.00 96.00 138 ASP A CA 1
ATOM 931 C C . ASP A 1 138 ? 12.261 -1.280 -33.228 1.00 96.00 138 ASP A C 1
ATOM 933 O O . ASP A 1 138 ? 12.501 -2.451 -33.548 1.00 96.00 138 ASP A O 1
ATOM 937 N N . TYR A 1 139 ? 12.709 -0.737 -32.103 1.00 96.94 139 TYR A N 1
ATOM 938 C CA . TYR A 1 139 ? 13.571 -1.430 -31.157 1.00 96.94 139 TYR A CA 1
ATOM 939 C C . TYR A 1 139 ? 13.049 -1.232 -29.745 1.00 96.94 139 TYR A C 1
ATOM 941 O O . TYR A 1 139 ? 12.721 -0.114 -29.350 1.00 96.94 139 TYR A O 1
ATOM 949 N N . VAL A 1 140 ? 13.008 -2.319 -28.986 1.00 97.81 140 VAL A N 1
ATOM 950 C CA . VAL A 1 140 ? 12.593 -2.319 -27.587 1.00 97.81 140 VAL A CA 1
ATOM 951 C C . VAL A 1 140 ? 13.729 -2.876 -26.740 1.00 97.81 140 VAL A C 1
ATOM 953 O O . VAL A 1 140 ? 14.352 -3.876 -27.099 1.00 97.81 140 VAL A O 1
ATOM 956 N N . PHE A 1 141 ? 14.010 -2.232 -25.614 1.00 97.75 141 PHE A N 1
ATOM 957 C CA . PHE A 1 141 ? 15.052 -2.635 -24.680 1.00 97.75 141 PHE A CA 1
ATOM 958 C C . PHE A 1 141 ? 14.472 -2.786 -23.279 1.00 97.75 141 PHE A C 1
ATOM 960 O O . PHE A 1 141 ? 13.998 -1.809 -22.709 1.00 97.75 141 PHE A O 1
ATOM 967 N N . SER A 1 142 ? 14.537 -3.999 -22.728 1.00 95.00 142 SER A N 1
ATOM 968 C CA . SER A 1 142 ? 13.981 -4.345 -21.411 1.00 95.00 142 SER A CA 1
ATOM 969 C C . SER A 1 142 ? 14.854 -5.384 -20.699 1.00 95.00 142 SER A C 1
ATOM 971 O O . SER A 1 142 ? 15.520 -6.217 -21.333 1.00 95.00 142 SER A O 1
ATOM 973 N N . ASP A 1 143 ? 14.789 -5.402 -19.364 1.00 95.25 143 ASP A N 1
ATOM 974 C CA . ASP A 1 143 ? 15.375 -6.445 -18.511 1.00 95.25 143 ASP A CA 1
ATOM 975 C C . ASP A 1 143 ? 14.583 -7.764 -18.553 1.00 95.25 143 ASP A C 1
ATOM 977 O O . ASP A 1 143 ? 15.019 -8.791 -18.018 1.00 95.25 143 ASP A O 1
ATOM 981 N N . ARG A 1 144 ? 13.512 -7.831 -19.354 1.00 91.56 144 ARG A N 1
ATOM 982 C CA . ARG A 1 144 ? 12.737 -9.051 -19.656 1.00 91.56 144 ARG A CA 1
ATOM 983 C C . ARG A 1 144 ? 13.026 -9.689 -21.026 1.00 91.56 144 ARG A C 1
ATOM 985 O O . ARG A 1 144 ? 12.844 -10.896 -21.167 1.00 91.56 144 ARG A O 1
ATOM 992 N N . ALA A 1 145 ? 13.577 -8.942 -21.985 1.00 92.38 145 ALA A N 1
ATOM 993 C CA . ALA A 1 145 ? 13.999 -9.423 -23.311 1.00 92.38 145 ALA A CA 1
ATOM 994 C C . ALA A 1 145 ? 15.177 -10.430 -23.322 1.00 92.38 145 ALA A C 1
ATOM 996 O O . ALA A 1 145 ? 16.288 -10.131 -22.913 1.00 92.38 145 ALA A O 1
ATOM 997 N N . VAL A 1 146 ? 15.025 -11.628 -23.879 1.00 88.94 146 VAL A N 1
ATOM 998 C CA . VAL A 1 146 ? 16.120 -12.630 -23.841 1.00 88.94 146 VAL A CA 1
ATOM 999 C C . VAL A 1 146 ? 17.167 -12.478 -24.950 1.00 88.94 146 VAL A C 1
ATOM 1001 O O . VAL A 1 146 ? 18.239 -13.081 -24.861 1.00 88.94 146 VAL A O 1
ATOM 1004 N N . ALA A 1 147 ? 16.861 -11.727 -26.010 1.00 92.25 147 ALA A N 1
ATOM 1005 C CA . ALA A 1 147 ? 17.749 -11.590 -27.156 1.00 92.25 147 ALA A CA 1
ATOM 1006 C C . ALA A 1 147 ? 18.887 -10.595 -26.887 1.00 92.25 147 ALA A C 1
ATOM 1008 O O . ALA A 1 147 ? 18.723 -9.563 -26.236 1.00 92.25 147 ALA A O 1
ATOM 1009 N N . ASP A 1 148 ? 20.061 -10.913 -27.425 1.00 92.88 148 ASP A N 1
ATOM 1010 C CA . ASP A 1 148 ? 21.241 -10.061 -27.345 1.00 92.88 148 ASP A CA 1
ATOM 1011 C C . ASP A 1 148 ? 21.252 -9.036 -28.489 1.00 92.88 148 ASP A C 1
ATOM 1013 O O . ASP A 1 148 ? 21.100 -9.403 -29.663 1.00 92.88 148 ASP A O 1
ATOM 1017 N N . TRP A 1 149 ? 21.455 -7.761 -28.142 1.00 94.88 149 TRP A N 1
ATOM 1018 C CA . TRP A 1 149 ? 21.485 -6.658 -29.104 1.00 94.88 149 TRP A CA 1
ATOM 1019 C C . TRP A 1 149 ? 22.595 -6.840 -30.144 1.00 94.88 149 TRP A C 1
ATOM 1021 O O . TRP A 1 149 ? 22.312 -6.863 -31.339 1.00 94.88 149 TRP A O 1
ATOM 1031 N N . TRP A 1 150 ? 23.851 -7.028 -29.723 1.00 93.75 150 TRP A N 1
ATOM 1032 C CA . TRP A 1 150 ? 24.994 -7.079 -30.646 1.00 93.75 150 TRP A CA 1
ATOM 1033 C C . TRP A 1 150 ? 24.926 -8.279 -31.587 1.00 93.75 150 TRP A C 1
ATOM 1035 O O . TRP A 1 150 ? 25.207 -8.149 -32.778 1.00 93.75 150 TRP A O 1
ATOM 1045 N N . THR A 1 151 ? 24.513 -9.441 -31.084 1.00 93.62 151 THR A N 1
ATOM 1046 C CA . THR A 1 151 ? 24.326 -10.644 -31.906 1.00 93.62 151 THR A CA 1
ATOM 1047 C C . THR A 1 151 ? 23.301 -10.401 -33.015 1.00 93.62 151 THR A C 1
ATOM 1049 O O . THR A 1 151 ? 23.527 -10.790 -34.162 1.00 93.62 151 THR A O 1
ATOM 1052 N N . SER A 1 152 ? 22.197 -9.728 -32.690 1.00 93.00 152 SER A N 1
ATOM 1053 C CA . SER A 1 152 ? 21.108 -9.460 -33.633 1.00 93.00 152 SER A CA 1
ATOM 1054 C C . SER A 1 152 ? 21.474 -8.341 -34.609 1.00 93.00 152 SER A C 1
ATOM 1056 O O . SER A 1 152 ? 21.403 -8.539 -35.824 1.00 93.00 152 SER A O 1
ATOM 1058 N N . ALA A 1 153 ? 21.970 -7.213 -34.100 1.00 93.31 153 ALA A N 1
ATOM 1059 C CA . ALA A 1 153 ? 22.371 -6.037 -34.871 1.00 93.31 153 ALA A CA 1
ATOM 1060 C C . ALA A 1 153 ? 23.481 -6.323 -35.898 1.00 93.31 153 ALA A C 1
ATOM 1062 O O . ALA A 1 153 ? 23.545 -5.684 -36.947 1.00 93.31 153 ALA A O 1
ATOM 1063 N N . LEU A 1 154 ? 24.359 -7.298 -35.636 1.00 94.69 154 LEU A N 1
ATOM 1064 C CA . LEU A 1 154 ? 25.439 -7.681 -36.554 1.00 94.69 154 LEU A CA 1
ATOM 1065 C C . LEU A 1 154 ? 25.030 -8.747 -37.586 1.00 94.69 154 LEU A C 1
ATOM 1067 O O . LEU A 1 154 ? 25.833 -9.090 -38.453 1.00 94.69 154 LEU A O 1
ATOM 1071 N N . SER A 1 155 ? 23.805 -9.277 -37.518 1.00 95.56 155 SER A N 1
ATOM 1072 C CA . SER A 1 155 ? 23.382 -10.421 -38.342 1.00 95.56 155 SER A CA 1
ATOM 1073 C C . SER A 1 155 ? 22.871 -10.057 -39.743 1.00 95.56 155 SER A C 1
ATOM 1075 O O . SER A 1 155 ? 22.936 -10.895 -40.645 1.00 95.56 155 SER A O 1
ATOM 1077 N N . ALA A 1 156 ? 22.380 -8.830 -39.946 1.00 94.38 156 ALA A N 1
ATOM 1078 C CA . ALA A 1 156 ? 21.812 -8.362 -41.210 1.00 94.38 156 ALA A CA 1
ATOM 1079 C C . ALA A 1 156 ? 21.868 -6.828 -41.334 1.00 94.38 156 ALA A C 1
ATOM 1081 O O . ALA A 1 156 ? 22.075 -6.128 -40.344 1.00 94.38 156 ALA A O 1
ATOM 1082 N N . THR A 1 157 ? 21.657 -6.326 -42.555 1.00 94.25 157 THR A N 1
ATOM 1083 C CA . THR A 1 157 ? 21.385 -4.908 -42.832 1.00 94.25 157 THR A CA 1
ATOM 1084 C C . THR A 1 157 ? 20.065 -4.781 -43.618 1.00 94.25 157 THR A C 1
ATOM 1086 O O . THR A 1 157 ? 19.916 -5.475 -44.635 1.00 94.25 157 THR A O 1
ATOM 1089 N N . PRO A 1 158 ? 19.090 -3.961 -43.173 1.00 94.31 158 PRO A N 1
ATOM 1090 C CA . PRO A 1 158 ? 19.060 -3.226 -41.901 1.00 94.31 158 PRO A CA 1
ATOM 1091 C C . PRO A 1 158 ? 19.150 -4.136 -40.668 1.00 94.31 158 PRO A C 1
ATOM 1093 O O . PRO A 1 158 ? 18.865 -5.335 -40.755 1.00 94.31 158 PRO A O 1
ATOM 1096 N N . MET A 1 159 ? 19.580 -3.573 -39.536 1.00 95.00 159 MET A N 1
ATOM 1097 C CA . MET A 1 159 ? 19.591 -4.264 -38.247 1.00 95.00 159 MET A CA 1
ATOM 1098 C C . MET A 1 159 ? 18.179 -4.807 -37.956 1.00 95.00 159 MET A C 1
ATOM 1100 O O . MET A 1 159 ? 17.203 -4.075 -38.120 1.00 95.00 159 MET A O 1
ATOM 1104 N N . PRO A 1 160 ? 18.021 -6.086 -37.569 1.00 95.50 160 PRO A N 1
ATOM 1105 C CA . PRO A 1 160 ? 16.698 -6.631 -37.290 1.00 95.50 160 PRO A CA 1
ATOM 1106 C C . PRO A 1 160 ? 16.026 -5.928 -36.103 1.00 95.50 160 PRO A C 1
ATOM 1108 O O . PRO A 1 160 ? 16.576 -5.915 -35.003 1.00 95.50 160 PRO A O 1
ATOM 1111 N N . SER A 1 161 ? 14.816 -5.411 -36.317 1.00 95.25 161 SER A N 1
ATOM 1112 C CA . SER A 1 161 ? 13.916 -4.951 -35.253 1.00 95.25 161 SER A CA 1
ATOM 1113 C C . SER A 1 161 ? 13.568 -6.066 -34.267 1.00 95.25 161 SER A C 1
ATOM 1115 O O . SER A 1 161 ? 13.513 -7.246 -34.634 1.00 95.25 161 SER A O 1
ATOM 1117 N N . GLY A 1 162 ? 13.284 -5.690 -33.022 1.00 94.19 162 GLY A N 1
ATOM 1118 C CA . GLY A 1 162 ? 12.917 -6.636 -31.972 1.00 94.19 162 GLY A CA 1
ATOM 1119 C C . GLY A 1 162 ? 13.107 -6.094 -30.560 1.00 94.19 162 GLY A C 1
ATOM 1120 O O . GLY A 1 162 ? 13.337 -4.903 -30.355 1.00 94.19 162 GLY A O 1
ATOM 1121 N N . GLU A 1 163 ? 13.014 -7.014 -29.605 1.00 95.44 163 GLU A N 1
ATOM 1122 C CA . GLU A 1 163 ? 13.200 -6.778 -28.175 1.00 95.44 163 GLU A CA 1
ATOM 1123 C C . GLU A 1 163 ? 14.559 -7.320 -27.733 1.00 95.44 163 GLU A C 1
ATOM 1125 O O . GLU A 1 163 ? 14.881 -8.482 -27.994 1.00 95.44 163 GLU A O 1
ATOM 1130 N N . PHE A 1 164 ? 15.357 -6.508 -27.043 1.00 96.38 164 PHE A N 1
ATOM 1131 C CA . PHE A 1 164 ? 16.738 -6.843 -26.704 1.00 96.38 164 PHE A CA 1
ATOM 1132 C C . PHE A 1 164 ? 17.111 -6.460 -25.272 1.00 96.38 164 PHE A C 1
ATOM 1134 O O . PHE A 1 164 ? 16.524 -5.572 -24.656 1.00 96.38 164 PHE A O 1
ATOM 1141 N N . ARG A 1 165 ? 18.146 -7.113 -24.738 1.00 95.50 165 ARG A N 1
ATOM 1142 C CA . ARG A 1 165 ? 18.854 -6.623 -23.549 1.00 95.50 165 ARG A CA 1
ATOM 1143 C C . ARG A 1 165 ? 19.533 -5.292 -23.852 1.00 95.50 165 ARG A C 1
ATOM 1145 O O . ARG A 1 165 ? 20.181 -5.156 -24.893 1.00 95.50 165 ARG A O 1
ATOM 1152 N N . ALA A 1 166 ? 19.444 -4.359 -22.906 1.00 96.94 166 ALA A N 1
ATOM 1153 C CA . ALA A 1 166 ? 20.243 -3.146 -22.937 1.00 96.94 166 ALA A CA 1
ATOM 1154 C C . ALA A 1 166 ? 21.735 -3.469 -22.809 1.00 96.94 166 ALA A C 1
ATOM 1156 O O . ALA A 1 166 ? 22.152 -4.549 -22.374 1.00 96.94 166 ALA A O 1
ATOM 1157 N N . HIS A 1 167 ? 22.556 -2.528 -23.248 1.00 96.00 167 HIS A N 1
ATOM 1158 C CA . HIS A 1 167 ? 23.939 -2.803 -23.547 1.00 96.00 167 HIS A CA 1
ATOM 1159 C C . HIS A 1 167 ? 24.820 -1.573 -23.309 1.00 96.00 167 HIS A C 1
ATOM 1161 O O . HIS A 1 167 ? 24.447 -0.448 -23.641 1.00 96.00 167 HIS A O 1
ATOM 1167 N N . SER A 1 168 ? 26.033 -1.780 -22.785 1.00 95.06 168 SER A N 1
ATOM 1168 C CA . SER A 1 168 ? 27.030 -0.714 -22.651 1.00 95.06 168 SER A CA 1
ATOM 1169 C C . SER A 1 168 ? 27.341 -0.077 -24.009 1.00 95.06 168 SER A C 1
ATOM 1171 O O . SER A 1 168 ? 27.305 -0.766 -25.034 1.00 95.06 168 SER A O 1
ATOM 1173 N N . ILE A 1 169 ? 27.719 1.202 -24.024 1.00 93.06 169 ILE A N 1
ATOM 1174 C CA . ILE A 1 169 ? 28.212 1.854 -25.243 1.00 93.06 169 ILE A CA 1
ATOM 1175 C C . ILE A 1 169 ? 29.564 1.235 -25.627 1.00 93.06 169 ILE A C 1
ATOM 1177 O O . ILE A 1 169 ? 30.463 1.132 -24.793 1.00 93.06 169 ILE A O 1
ATOM 1181 N N . GLY A 1 170 ? 29.714 0.848 -26.896 1.00 90.62 170 GLY A N 1
ATOM 1182 C CA . GLY A 1 170 ? 30.930 0.255 -27.443 1.00 90.62 170 GLY A CA 1
ATOM 1183 C C . GLY A 1 170 ? 32.205 1.066 -27.140 1.00 90.62 170 GLY A C 1
ATOM 1184 O O . GLY A 1 170 ? 32.169 2.298 -27.027 1.00 90.62 170 GLY A O 1
ATOM 1185 N N . PRO A 1 171 ? 33.368 0.396 -27.043 1.00 90.50 171 PRO A N 1
ATOM 1186 C CA . PRO A 1 171 ? 33.646 -0.910 -27.645 1.00 90.50 171 PRO A CA 1
ATOM 1187 C C . PRO A 1 171 ? 33.357 -2.123 -26.753 1.00 90.50 171 PRO A C 1
ATOM 1189 O O . PRO A 1 171 ? 33.625 -3.257 -27.146 1.00 90.50 171 PRO A O 1
ATOM 1192 N N . THR A 1 172 ? 32.865 -1.908 -25.536 1.00 87.00 172 THR A N 1
ATOM 1193 C CA . THR A 1 172 ? 32.498 -2.999 -24.635 1.00 87.00 172 THR A CA 1
ATOM 1194 C C . THR A 1 172 ? 31.212 -3.671 -25.110 1.00 87.00 172 THR A C 1
ATOM 1196 O O . THR A 1 172 ? 30.220 -2.997 -25.377 1.00 87.00 172 THR A O 1
ATOM 1199 N N . ASN A 1 173 ? 31.250 -5.005 -25.210 1.00 87.12 173 ASN A N 1
ATOM 1200 C CA . ASN A 1 173 ? 30.101 -5.869 -25.491 1.00 87.12 173 ASN A CA 1
ATOM 1201 C C . ASN A 1 173 ? 29.538 -6.474 -24.171 1.00 87.12 173 ASN A C 1
ATOM 1203 O O . ASN A 1 173 ? 29.515 -7.694 -24.011 1.00 87.12 173 ASN A O 1
ATOM 1207 N N . GLU A 1 174 ? 29.238 -5.628 -23.172 1.00 94.19 174 GLU A N 1
ATOM 1208 C CA . GLU A 1 174 ? 28.588 -6.000 -21.908 1.00 94.19 174 GLU A CA 1
ATOM 1209 C C . GLU A 1 174 ? 27.089 -5.630 -21.846 1.00 94.19 174 GLU A C 1
ATOM 1211 O O . GLU A 1 174 ? 26.714 -4.463 -22.003 1.00 94.19 174 GLU A O 1
ATOM 1216 N N . GLN A 1 175 ? 26.242 -6.625 -21.552 1.00 94.62 175 GLN A N 1
ATOM 1217 C CA . GLN A 1 175 ? 24.821 -6.415 -21.261 1.00 94.62 175 GLN A CA 1
ATOM 1218 C C . GLN A 1 175 ? 24.643 -5.633 -19.957 1.00 94.62 175 GLN A C 1
ATOM 1220 O O . GLN A 1 175 ? 25.317 -5.898 -18.961 1.00 94.62 175 GLN A O 1
ATOM 1225 N N . VAL A 1 176 ? 23.699 -4.699 -19.958 1.00 95.12 176 VAL A N 1
ATOM 1226 C CA . VAL A 1 176 ? 23.383 -3.822 -18.827 1.00 95.12 176 VAL A CA 1
ATOM 1227 C C . VAL A 1 176 ? 21.922 -4.019 -18.444 1.00 95.12 176 VAL A C 1
ATOM 1229 O O . VAL A 1 176 ? 21.083 -4.262 -19.307 1.00 95.12 176 VAL A O 1
ATOM 1232 N N . LEU A 1 177 ? 21.629 -3.921 -17.146 1.00 95.62 177 LEU A N 1
ATOM 1233 C CA . LEU A 1 177 ? 20.262 -3.923 -16.633 1.00 95.62 177 LEU A CA 1
ATOM 1234 C C . LEU A 1 177 ? 19.777 -2.484 -16.426 1.00 95.62 177 LEU A C 1
ATOM 1236 O O . LEU A 1 177 ? 20.478 -1.673 -15.808 1.00 95.62 177 LEU A O 1
ATOM 1240 N N . LEU A 1 178 ? 18.591 -2.162 -16.934 1.00 96.88 178 LEU A N 1
ATOM 1241 C CA . LEU A 1 178 ? 17.982 -0.839 -16.793 1.00 96.88 178 LEU A CA 1
ATOM 1242 C C . LEU A 1 178 ? 17.321 -0.684 -15.421 1.00 96.88 178 LEU A C 1
ATOM 1244 O O . LEU A 1 178 ? 17.626 0.256 -14.688 1.00 96.88 178 LEU A O 1
ATOM 1248 N N . THR A 1 179 ? 16.473 -1.630 -15.035 1.00 96.06 179 THR A N 1
ATOM 1249 C CA . THR A 1 179 ? 15.597 -1.550 -13.858 1.00 96.06 179 THR A CA 1
ATOM 1250 C C . THR A 1 179 ? 16.361 -1.297 -12.557 1.00 96.06 179 THR A C 1
ATOM 1252 O O . THR A 1 179 ? 16.009 -0.356 -11.844 1.00 96.06 179 THR A O 1
ATOM 1255 N N . PRO A 1 180 ? 17.450 -2.027 -12.227 1.00 96.69 180 PRO A N 1
ATOM 1256 C CA . PRO A 1 180 ? 18.175 -1.799 -10.977 1.00 96.69 180 PRO A CA 1
ATOM 1257 C C . PRO A 1 180 ? 18.817 -0.411 -10.889 1.00 96.69 180 PRO A C 1
ATOM 1259 O O . PRO A 1 180 ? 18.982 0.109 -9.787 1.00 96.69 180 PRO A O 1
ATOM 1262 N N . THR A 1 181 ? 19.173 0.192 -12.028 1.00 97.12 181 THR A N 1
ATOM 1263 C CA . THR A 1 181 ? 19.741 1.547 -12.076 1.00 97.12 181 THR A CA 1
ATOM 1264 C C . THR A 1 181 ? 18.711 2.594 -11.665 1.00 97.12 181 THR A C 1
ATOM 1266 O O . THR A 1 181 ? 19.060 3.567 -10.998 1.00 97.12 181 THR A O 1
ATOM 1269 N N . PHE A 1 182 ? 17.443 2.380 -12.015 1.00 96.25 182 PHE A N 1
ATOM 1270 C CA . PHE A 1 182 ? 16.371 3.350 -11.801 1.00 96.25 182 PHE A CA 1
ATOM 1271 C C . PHE A 1 182 ? 15.442 3.024 -10.624 1.00 96.25 182 PHE A C 1
ATOM 1273 O O . PHE A 1 182 ? 14.611 3.854 -10.272 1.00 96.25 182 PHE A O 1
ATOM 1280 N N . ALA A 1 183 ? 15.608 1.873 -9.965 1.00 91.19 183 ALA A N 1
ATOM 1281 C CA . ALA A 1 183 ? 14.703 1.374 -8.922 1.00 91.19 183 ALA A CA 1
ATOM 1282 C C . ALA A 1 183 ? 14.468 2.327 -7.730 1.00 91.19 183 ALA A C 1
ATOM 1284 O O . ALA A 1 183 ? 13.467 2.200 -7.031 1.00 91.19 183 ALA A O 1
ATOM 1285 N N . ALA A 1 184 ? 15.394 3.254 -7.461 1.00 89.62 184 ALA A N 1
ATOM 1286 C CA . ALA A 1 184 ? 15.297 4.213 -6.357 1.00 89.62 184 ALA A CA 1
ATOM 1287 C C . ALA A 1 184 ? 14.886 5.632 -6.794 1.00 89.62 184 ALA A C 1
ATOM 1289 O O . ALA A 1 184 ? 14.806 6.527 -5.948 1.00 89.62 184 ALA A O 1
ATOM 1290 N N . VAL A 1 185 ? 14.680 5.857 -8.092 1.00 94.19 185 VAL A N 1
ATOM 1291 C CA . VAL A 1 185 ? 14.281 7.158 -8.638 1.00 94.19 185 VAL A CA 1
ATOM 1292 C C . VAL A 1 185 ? 12.756 7.240 -8.658 1.00 94.19 185 VAL A C 1
ATOM 1294 O O . VAL A 1 185 ? 12.091 6.249 -8.940 1.00 94.19 185 VAL A O 1
ATOM 1297 N N . ASP A 1 186 ? 12.196 8.418 -8.365 1.00 95.38 186 ASP A N 1
ATOM 1298 C CA . ASP A 1 186 ? 10.776 8.673 -8.630 1.00 95.38 186 ASP A CA 1
ATOM 1299 C C . ASP A 1 186 ? 10.553 8.626 -10.151 1.00 95.38 186 ASP A C 1
ATOM 1301 O O . ASP A 1 186 ? 11.139 9.443 -10.870 1.00 95.38 186 ASP A O 1
ATOM 1305 N N . PRO A 1 187 ? 9.755 7.675 -10.670 1.00 96.69 187 PRO A N 1
ATOM 1306 C CA . PRO A 1 187 ? 9.561 7.539 -12.105 1.00 96.69 187 PRO A CA 1
ATOM 1307 C C . PRO A 1 187 ? 8.748 8.694 -12.698 1.00 96.69 187 PRO A C 1
ATOM 1309 O O . PRO A 1 187 ? 8.769 8.872 -13.915 1.00 96.69 187 PRO A O 1
ATOM 1312 N N . ASN A 1 188 ? 8.040 9.484 -11.882 1.00 97.69 188 ASN A N 1
ATOM 1313 C CA . ASN A 1 188 ? 7.264 10.620 -12.365 1.00 97.69 188 ASN A CA 1
ATOM 1314 C C . ASN A 1 188 ? 8.172 11.814 -12.694 1.00 97.69 188 ASN A C 1
ATOM 1316 O O . ASN A 1 188 ? 8.941 12.301 -11.866 1.00 97.69 188 ASN A O 1
ATOM 1320 N N . GLY A 1 189 ? 8.024 12.344 -13.905 1.00 97.88 189 GLY A N 1
ATOM 1321 C CA . GLY A 1 189 ? 8.775 13.481 -14.424 1.00 97.88 189 GLY A CA 1
ATOM 1322 C C . GLY A 1 189 ? 9.236 13.254 -15.861 1.00 97.88 189 GLY A C 1
ATOM 1323 O O . GLY A 1 189 ? 8.764 12.352 -16.550 1.00 97.88 189 GLY A O 1
ATOM 1324 N N . THR A 1 190 ? 10.141 14.103 -16.340 1.00 98.44 190 THR A N 1
ATOM 1325 C CA . THR A 1 190 ? 10.634 14.016 -17.718 1.00 98.44 190 THR A CA 1
ATOM 1326 C C . THR A 1 190 ? 11.838 13.093 -17.792 1.00 98.44 190 THR A C 1
ATOM 1328 O O . THR A 1 190 ? 12.912 13.434 -17.302 1.00 98.44 190 THR A O 1
ATOM 1331 N N . TRP A 1 191 ? 11.671 11.946 -18.439 1.00 98.69 191 TRP A N 1
ATOM 1332 C CA . TRP A 1 191 ? 12.786 11.095 -18.838 1.00 98.69 191 TRP A CA 1
ATOM 1333 C C . TRP A 1 191 ? 13.399 11.626 -20.127 1.00 98.69 191 TRP A C 1
ATOM 1335 O O . TRP A 1 191 ? 12.702 12.211 -20.955 1.00 98.69 191 TRP A O 1
ATOM 1345 N N . VAL A 1 192 ? 14.698 11.411 -20.312 1.00 98.75 192 VAL A N 1
ATOM 1346 C CA . VAL A 1 192 ? 15.396 11.824 -21.533 1.00 98.75 192 VAL A CA 1
ATOM 1347 C C . VAL A 1 192 ? 16.077 10.622 -22.160 1.00 98.75 192 VAL A C 1
ATOM 1349 O O . VAL A 1 192 ? 16.940 9.993 -21.547 1.00 98.75 192 VAL A O 1
ATOM 1352 N N . LEU A 1 193 ? 15.727 10.332 -23.408 1.00 98.56 193 LEU A N 1
ATOM 1353 C CA . LEU A 1 193 ? 16.523 9.482 -24.281 1.00 98.56 193 LEU A CA 1
ATOM 1354 C C . LEU A 1 193 ? 17.519 10.376 -25.008 1.00 98.56 193 LEU A C 1
ATOM 1356 O O . LEU A 1 193 ? 17.189 11.061 -25.976 1.00 98.56 193 LEU A O 1
ATOM 1360 N N . ARG A 1 194 ? 18.751 10.387 -24.505 1.00 98.38 194 ARG A N 1
ATOM 1361 C CA . ARG A 1 194 ? 19.850 11.132 -25.108 1.00 98.38 194 ARG A CA 1
ATOM 1362 C C . ARG A 1 194 ? 20.441 10.317 -26.244 1.00 98.38 194 ARG A C 1
ATOM 1364 O O . ARG A 1 194 ? 21.092 9.298 -26.002 1.00 98.38 194 ARG A O 1
ATOM 1371 N N . VAL A 1 195 ? 20.232 10.796 -27.462 1.00 97.19 195 VAL A N 1
ATOM 1372 C CA . VAL A 1 195 ? 20.708 10.183 -28.699 1.00 97.19 195 VAL A CA 1
ATOM 1373 C C . VAL A 1 195 ? 21.886 10.978 -29.242 1.00 97.19 195 VAL A C 1
ATOM 1375 O O . VAL A 1 195 ? 21.834 12.201 -29.361 1.00 97.19 195 VAL A O 1
ATOM 1378 N N . THR A 1 196 ? 22.966 10.286 -29.579 1.00 93.75 196 THR A N 1
ATOM 1379 C CA . THR A 1 196 ? 24.146 10.885 -30.210 1.00 93.75 196 THR A CA 1
ATOM 1380 C C . THR A 1 196 ? 24.545 10.097 -31.438 1.00 93.75 196 THR A C 1
ATOM 1382 O O . THR A 1 196 ? 24.504 8.868 -31.411 1.00 93.75 196 THR A O 1
ATOM 1385 N N . ASP A 1 197 ? 25.013 10.812 -32.451 1.00 91.56 197 ASP A N 1
ATOM 1386 C CA . ASP A 1 197 ? 25.605 10.259 -33.659 1.00 91.56 197 ASP A CA 1
ATOM 1387 C C . ASP A 1 197 ? 27.108 10.578 -33.659 1.00 91.56 197 ASP A C 1
ATOM 1389 O O . ASP A 1 197 ? 27.519 11.728 -33.482 1.00 91.56 197 ASP A O 1
ATOM 1393 N N . SER A 1 198 ? 27.944 9.543 -33.733 1.00 89.12 198 SER A N 1
ATOM 1394 C CA . SER A 1 198 ? 29.409 9.659 -33.713 1.00 89.12 198 SER A CA 1
ATOM 1395 C C . SER A 1 198 ? 30.052 9.477 -35.087 1.00 89.12 198 SER A C 1
ATOM 1397 O O . SER A 1 198 ? 31.282 9.348 -35.150 1.00 89.12 198 SER A O 1
ATOM 1399 N N . GLY A 1 199 ? 29.243 9.416 -36.143 1.00 85.31 199 GLY A N 1
ATOM 1400 C CA . GLY A 1 199 ? 29.604 9.293 -37.545 1.00 85.31 199 GLY A CA 1
ATOM 1401 C C . GLY A 1 199 ? 29.299 10.592 -38.272 1.00 85.31 199 GLY A C 1
ATOM 1402 O O . GLY A 1 199 ? 28.918 11.593 -37.669 1.00 85.31 199 GLY A O 1
ATOM 1403 N N . GLY A 1 200 ? 29.572 10.638 -39.566 1.00 83.38 200 GLY A N 1
ATOM 1404 C CA . GLY A 1 200 ? 29.191 11.799 -40.354 1.00 83.38 200 GLY A CA 1
ATOM 1405 C C . GLY A 1 200 ? 28.988 11.424 -41.803 1.00 83.38 200 GLY A C 1
ATOM 1406 O O . GLY A 1 200 ? 29.720 10.591 -42.341 1.00 83.38 200 GLY A O 1
ATOM 1407 N N . GLY A 1 201 ? 28.048 12.104 -42.455 1.00 80.00 201 GLY A N 1
ATOM 1408 C CA . GLY A 1 201 ? 27.654 11.801 -43.834 1.00 80.00 201 GLY A CA 1
ATOM 1409 C C . GLY A 1 201 ? 26.394 10.941 -43.948 1.00 80.00 201 GLY A C 1
ATOM 1410 O O . GLY A 1 201 ? 25.924 10.716 -45.065 1.00 80.00 201 GLY A O 1
ATOM 1411 N N . ASP A 1 202 ? 25.826 10.535 -42.823 1.00 84.38 202 ASP A N 1
ATOM 1412 C CA . ASP A 1 202 ? 24.516 9.929 -42.639 1.00 84.38 202 ASP A CA 1
ATOM 1413 C C . ASP A 1 202 ? 23.760 10.664 -41.527 1.00 84.38 202 ASP A C 1
ATOM 1415 O O . ASP A 1 202 ? 24.348 11.392 -40.745 1.00 84.38 202 ASP A O 1
ATOM 1419 N N . ILE A 1 203 ? 22.429 10.567 -41.526 1.00 84.38 203 ILE A N 1
ATOM 1420 C CA . ILE A 1 203 ? 21.587 11.298 -40.572 1.00 84.38 203 ILE A CA 1
ATOM 1421 C C . ILE A 1 203 ? 20.840 10.274 -39.741 1.00 84.38 203 ILE A C 1
ATOM 1423 O O . ILE A 1 203 ? 19.955 9.606 -40.277 1.00 84.38 203 ILE A O 1
ATOM 1427 N N . LEU A 1 204 ? 21.117 10.184 -38.445 1.00 91.00 204 LEU A N 1
ATOM 1428 C CA . LEU A 1 204 ? 20.335 9.383 -37.504 1.00 91.00 204 LEU A CA 1
ATOM 1429 C C . LEU A 1 204 ? 19.044 10.114 -37.103 1.00 91.00 204 LEU A C 1
ATOM 1431 O O . LEU A 1 204 ? 19.091 11.128 -36.412 1.00 91.00 204 LEU A O 1
ATOM 1435 N N . THR A 1 205 ? 17.874 9.615 -37.520 1.00 94.94 205 THR A N 1
ATOM 1436 C CA . THR A 1 205 ? 16.572 10.246 -37.221 1.00 94.94 205 THR A CA 1
ATOM 1437 C C . THR A 1 205 ? 15.701 9.362 -36.341 1.00 94.94 205 THR A C 1
ATOM 1439 O O . THR A 1 205 ? 15.226 8.313 -36.786 1.00 94.94 205 THR A O 1
ATOM 1442 N N . VAL A 1 206 ? 15.422 9.845 -35.130 1.00 97.12 206 VAL A N 1
ATOM 1443 C CA . VAL A 1 206 ? 14.399 9.297 -34.235 1.00 97.12 206 VAL A CA 1
ATOM 1444 C C . VAL A 1 206 ? 13.036 9.797 -34.691 1.00 97.12 206 VAL A C 1
ATOM 1446 O O . VAL A 1 206 ? 12.841 10.996 -34.892 1.00 97.12 206 VAL A O 1
ATOM 1449 N N . THR A 1 207 ? 12.094 8.878 -34.856 1.00 97.00 207 THR A N 1
ATOM 1450 C CA . THR A 1 207 ? 10.719 9.193 -35.281 1.00 97.00 207 THR A CA 1
ATOM 1451 C C . THR A 1 207 ? 9.685 8.982 -34.201 1.00 97.00 207 THR A C 1
ATOM 1453 O O . THR A 1 207 ? 8.670 9.673 -34.204 1.00 97.00 207 THR A O 1
ATOM 1456 N N . ASP A 1 208 ? 9.956 8.060 -33.287 1.00 97.62 208 ASP A N 1
ATOM 1457 C CA . ASP A 1 208 ? 9.115 7.788 -32.138 1.00 97.62 208 ASP A CA 1
ATOM 1458 C C . ASP A 1 208 ? 9.980 7.220 -31.016 1.00 97.62 208 ASP A C 1
ATOM 1460 O O . ASP A 1 208 ? 11.059 6.667 -31.264 1.00 97.62 208 ASP A O 1
ATOM 1464 N N . ALA A 1 209 ? 9.516 7.388 -29.788 1.00 98.19 209 ALA A N 1
ATOM 1465 C CA . ALA A 1 209 ? 10.114 6.765 -28.626 1.00 98.19 209 ALA A CA 1
ATOM 1466 C C . ALA A 1 209 ? 9.098 6.664 -27.492 1.00 98.19 209 ALA A C 1
ATOM 1468 O O . ALA A 1 209 ? 8.176 7.473 -27.384 1.00 98.19 209 ALA A O 1
ATOM 1469 N N . ALA A 1 210 ? 9.299 5.687 -26.619 1.00 98.19 210 ALA A N 1
ATOM 1470 C CA . ALA A 1 210 ? 8.485 5.497 -25.437 1.00 98.19 210 ALA A CA 1
ATOM 1471 C C . ALA A 1 210 ? 9.327 4.985 -24.269 1.00 98.19 210 ALA A C 1
ATOM 1473 O O . ALA A 1 210 ? 10.318 4.278 -24.455 1.00 98.19 210 ALA A O 1
ATOM 1474 N N . VAL A 1 211 ? 8.897 5.326 -23.059 1.00 98.50 211 VAL A N 1
ATOM 1475 C CA . VAL A 1 211 ? 9.346 4.669 -21.830 1.00 98.50 211 VAL A CA 1
ATOM 1476 C C . VAL A 1 211 ? 8.147 3.931 -21.258 1.00 98.50 211 VAL A C 1
ATOM 1478 O O . VAL A 1 211 ? 7.087 4.528 -21.059 1.00 98.50 211 VAL A O 1
ATOM 1481 N N . THR A 1 212 ? 8.314 2.640 -20.999 1.00 97.81 212 THR A N 1
ATOM 1482 C CA . THR A 1 212 ? 7.321 1.817 -20.311 1.00 97.81 212 THR A CA 1
ATOM 1483 C C . THR A 1 212 ? 7.841 1.506 -18.911 1.00 97.81 212 THR A C 1
ATOM 1485 O O . THR A 1 212 ? 8.972 1.051 -18.742 1.00 97.81 212 THR A O 1
ATOM 1488 N N . ILE A 1 213 ? 7.029 1.792 -17.895 1.00 97.25 213 ILE A N 1
ATOM 1489 C CA . ILE A 1 213 ? 7.338 1.536 -16.487 1.00 97.25 213 ILE A CA 1
ATOM 1490 C C . ILE A 1 213 ? 6.367 0.476 -15.976 1.00 97.25 213 ILE A C 1
ATOM 1492 O O . ILE A 1 213 ? 5.150 0.651 -16.082 1.00 97.25 213 ILE A O 1
ATOM 1496 N N . THR A 1 214 ? 6.903 -0.596 -15.395 1.00 95.75 214 THR A N 1
ATOM 1497 C CA . THR A 1 214 ? 6.113 -1.584 -14.650 1.00 95.75 214 THR A CA 1
ATOM 1498 C C . THR A 1 214 ? 6.321 -1.381 -13.155 1.00 95.75 214 THR A C 1
ATOM 1500 O O . THR A 1 214 ? 7.459 -1.247 -12.694 1.00 95.75 214 THR A O 1
ATOM 1503 N N . VAL A 1 215 ? 5.224 -1.343 -12.399 1.00 95.00 215 VAL A N 1
ATOM 1504 C CA . VAL A 1 215 ? 5.228 -1.148 -10.945 1.00 95.00 215 VAL A CA 1
ATOM 1505 C C . VAL A 1 215 ? 4.437 -2.250 -10.256 1.00 95.00 215 VAL A C 1
ATOM 1507 O O . VAL A 1 215 ? 3.327 -2.584 -10.667 1.00 95.00 215 VAL A O 1
ATOM 1510 N N . ASP A 1 216 ? 5.001 -2.765 -9.172 1.00 94.06 216 ASP A N 1
ATOM 1511 C CA . ASP A 1 216 ? 4.300 -3.565 -8.177 1.00 94.06 216 ASP A CA 1
ATOM 1512 C C . ASP A 1 216 ? 3.759 -2.636 -7.078 1.00 94.06 216 ASP A C 1
ATOM 1514 O O . ASP A 1 216 ? 4.530 -1.944 -6.406 1.00 94.06 216 ASP A O 1
ATOM 1518 N N . GLU A 1 217 ? 2.439 -2.573 -6.909 1.00 94.12 217 GLU A N 1
ATOM 1519 C CA . GLU A 1 217 ? 1.771 -1.692 -5.942 1.00 94.12 217 GLU A CA 1
ATOM 1520 C C . GLU A 1 217 ? 1.580 -2.395 -4.586 1.00 94.12 217 GLU A C 1
ATOM 1522 O O . GLU A 1 217 ? 1.372 -3.605 -4.540 1.00 94.12 217 GLU A O 1
ATOM 1527 N N . PRO A 1 218 ? 1.556 -1.667 -3.453 1.00 95.06 218 PRO A N 1
ATOM 1528 C CA . PRO A 1 218 ? 1.247 -2.276 -2.165 1.00 95.06 218 PRO A CA 1
ATOM 1529 C C . PRO A 1 218 ? -0.114 -2.988 -2.160 1.00 95.06 218 PRO A C 1
ATOM 1531 O O . PRO A 1 218 ? -1.084 -2.481 -2.734 1.00 95.06 218 PRO A O 1
ATOM 1534 N N . PRO A 1 219 ? -0.272 -4.079 -1.387 1.00 95.94 219 PRO A N 1
ATOM 1535 C CA . PRO A 1 219 ? -1.457 -4.914 -1.479 1.00 95.94 219 PRO A CA 1
ATOM 1536 C C . PRO A 1 219 ? -2.697 -4.172 -0.982 1.00 95.94 219 PRO A C 1
ATOM 1538 O O . PRO A 1 219 ? -2.700 -3.524 0.071 1.00 95.94 219 PRO A O 1
ATOM 1541 N N . VAL A 1 220 ? -3.814 -4.323 -1.671 1.00 95.19 220 VAL A N 1
ATOM 1542 C CA . VAL A 1 220 ? -5.122 -3.817 -1.283 1.0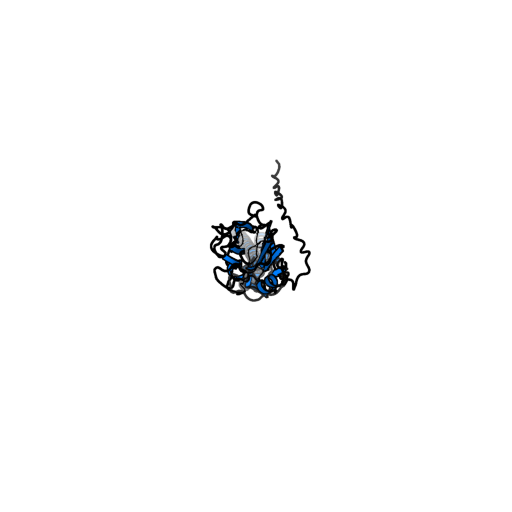0 95.19 220 VAL A CA 1
ATOM 1543 C C . VAL A 1 220 ? -5.661 -4.593 -0.079 1.00 95.19 220 VAL A C 1
ATOM 1545 O O . VAL A 1 220 ? -5.895 -5.799 -0.106 1.00 95.19 220 VAL A O 1
ATOM 1548 N N . LEU A 1 221 ? -5.978 -3.877 1.002 1.00 97.69 221 LEU A N 1
ATOM 1549 C CA . LEU A 1 221 ? -6.569 -4.463 2.208 1.00 97.69 221 LEU A CA 1
ATOM 1550 C C . LEU A 1 221 ? -8.058 -4.120 2.357 1.00 97.69 221 LEU A C 1
ATOM 1552 O O . LEU A 1 221 ? -8.442 -3.007 2.727 1.00 97.69 221 LEU A O 1
ATOM 1556 N N . ASN A 1 222 ? -8.910 -5.132 2.204 1.00 97.44 222 ASN A N 1
ATOM 1557 C CA . ASN A 1 222 ? -10.344 -5.049 2.461 1.00 97.44 222 ASN A CA 1
ATOM 1558 C C . ASN A 1 222 ? -10.680 -5.512 3.886 1.00 97.44 222 ASN A C 1
ATOM 1560 O O . ASN A 1 222 ? -10.697 -6.708 4.188 1.00 97.44 222 ASN A O 1
ATOM 1564 N N . LEU A 1 223 ? -11.020 -4.550 4.753 1.00 98.06 223 LEU A N 1
ATOM 1565 C CA . LEU A 1 223 ? -11.442 -4.785 6.138 1.00 98.06 223 LEU A CA 1
ATOM 1566 C C . LEU A 1 223 ? -12.915 -4.401 6.357 1.00 98.06 223 LEU A C 1
ATOM 1568 O O . LEU A 1 223 ? -13.263 -3.213 6.437 1.00 98.06 223 LEU A O 1
ATOM 1572 N N . SER A 1 224 ? -13.776 -5.407 6.533 1.00 97.56 224 SER A N 1
ATOM 1573 C CA . SER A 1 224 ? -15.211 -5.229 6.805 1.00 97.56 224 SER A CA 1
ATOM 1574 C C . SER A 1 224 ? -15.628 -5.767 8.180 1.00 97.56 224 SER A C 1
ATOM 1576 O O . SER A 1 224 ? -14.915 -6.548 8.805 1.00 97.56 224 SER A O 1
ATOM 1578 N N . GLY A 1 225 ? -16.777 -5.313 8.684 1.00 97.19 225 GLY A N 1
ATOM 1579 C CA . GLY A 1 225 ? -17.259 -5.589 10.040 1.00 97.19 225 GLY A CA 1
ATOM 1580 C C . GLY A 1 225 ? -17.826 -4.324 10.690 1.00 97.19 225 GLY A C 1
ATOM 1581 O O . GLY A 1 225 ? -18.244 -3.403 9.980 1.00 97.19 225 GLY A O 1
ATOM 1582 N N . PRO A 1 226 ? -17.863 -4.244 12.031 1.00 97.75 226 PRO A N 1
ATOM 1583 C CA . PRO A 1 226 ? -18.244 -3.022 12.727 1.00 97.75 226 PRO A CA 1
ATOM 1584 C C . PRO A 1 226 ? -17.415 -1.811 12.284 1.00 97.75 226 PRO A C 1
ATOM 1586 O O . PRO A 1 226 ? -16.198 -1.884 12.129 1.00 97.75 226 PRO A O 1
ATOM 1589 N N . GLY A 1 227 ? -18.098 -0.687 12.062 1.00 95.12 227 GLY A N 1
ATOM 1590 C CA . GLY A 1 227 ? -17.459 0.556 11.639 1.00 95.12 227 GLY A CA 1
ATOM 1591 C C . GLY A 1 227 ? -16.568 1.169 12.722 1.00 95.12 227 GLY A C 1
ATOM 1592 O O . GLY A 1 227 ? -16.639 0.808 13.896 1.00 95.12 227 GLY A O 1
ATOM 1593 N N . ASN A 1 228 ? -15.750 2.141 12.323 1.00 97.25 228 ASN A N 1
ATOM 1594 C CA . ASN A 1 228 ? -14.872 2.860 13.241 1.00 97.25 228 ASN A CA 1
ATOM 1595 C C . ASN A 1 228 ? -15.677 3.569 14.352 1.00 97.25 228 ASN A C 1
ATOM 1597 O O . ASN A 1 228 ? -16.674 4.236 14.070 1.00 97.25 228 ASN A O 1
ATOM 1601 N N . GLY A 1 229 ? -15.253 3.422 15.607 1.00 97.31 229 GLY A N 1
ATOM 1602 C CA . GLY A 1 229 ? -15.928 3.958 16.792 1.00 97.31 229 GLY A CA 1
ATOM 1603 C C . GLY A 1 229 ? -17.162 3.162 17.236 1.00 97.31 229 GLY A C 1
ATOM 1604 O O . GLY A 1 229 ? -17.964 3.658 18.032 1.00 97.31 229 GLY A O 1
ATOM 1605 N N . ALA A 1 230 ? -17.370 1.945 16.720 1.00 98.06 230 ALA A N 1
ATOM 1606 C CA . ALA A 1 230 ? -18.533 1.137 17.073 1.00 98.06 230 ALA A CA 1
ATOM 1607 C C . ALA A 1 230 ? -18.543 0.760 18.560 1.00 98.06 230 ALA A C 1
ATOM 1609 O O . ALA A 1 230 ? -17.532 0.364 19.131 1.00 98.06 230 ALA A O 1
ATOM 1610 N N . ARG A 1 231 ? -19.725 0.805 19.184 1.00 98.19 231 ARG A N 1
ATOM 1611 C CA . ARG A 1 231 ? -19.914 0.433 20.590 1.00 98.19 231 ARG A CA 1
ATOM 1612 C C . ARG A 1 231 ? -20.751 -0.835 20.706 1.00 98.19 231 ARG A C 1
ATOM 1614 O O . ARG A 1 231 ? -21.962 -0.819 20.478 1.00 98.19 231 ARG A O 1
ATOM 1621 N N . LEU A 1 232 ? -20.107 -1.941 21.061 1.00 98.12 232 LEU A N 1
ATOM 1622 C CA . LEU A 1 232 ? -20.610 -3.291 20.812 1.00 98.12 232 LEU A CA 1
ATOM 1623 C C . LEU A 1 232 ? -20.969 -4.028 22.113 1.00 98.12 232 LEU A C 1
ATOM 1625 O O . LEU A 1 232 ? -20.298 -3.851 23.124 1.00 98.12 232 LEU A O 1
ATOM 1629 N N . PRO A 1 233 ? -22.052 -4.831 22.152 1.00 97.25 233 PRO A N 1
ATOM 1630 C CA . PRO A 1 233 ? -22.388 -5.667 23.313 1.00 97.25 233 PRO A CA 1
ATOM 1631 C C . PRO A 1 233 ? -21.560 -6.953 23.434 1.00 97.25 233 PRO A C 1
ATOM 1633 O O . PRO A 1 233 ? -21.627 -7.606 24.470 1.00 97.25 233 PRO A O 1
ATOM 1636 N N . VAL A 1 234 ? -20.879 -7.350 22.362 1.00 97.25 234 VAL A N 1
ATOM 1637 C CA . VAL A 1 234 ? -20.103 -8.588 22.226 1.00 97.25 234 VAL A CA 1
ATOM 1638 C C . VAL A 1 234 ? -18.867 -8.292 21.379 1.00 97.25 234 VAL A C 1
ATOM 1640 O O . VAL A 1 234 ? -18.828 -7.254 20.712 1.00 97.25 234 VAL A O 1
ATOM 1643 N N . ARG A 1 235 ? -17.869 -9.183 21.409 1.00 97.81 235 ARG A N 1
ATOM 1644 C CA . ARG A 1 235 ? -16.650 -9.028 20.602 1.00 97.81 235 ARG A CA 1
ATOM 1645 C C . ARG A 1 235 ? -17.023 -8.912 19.110 1.00 97.81 235 ARG A C 1
ATOM 1647 O O . ARG A 1 235 ? -17.905 -9.653 18.666 1.00 97.81 235 ARG A O 1
ATOM 1654 N N . PRO A 1 236 ? -16.419 -7.974 18.358 1.00 97.94 236 PRO A N 1
ATOM 1655 C CA . PRO A 1 236 ? -16.671 -7.829 16.928 1.00 97.94 236 PRO A CA 1
ATOM 1656 C C . PRO A 1 236 ? -16.159 -9.039 16.143 1.00 97.94 236 PRO A C 1
ATOM 1658 O O . PRO A 1 236 ? -15.212 -9.698 16.558 1.00 97.94 236 PRO A O 1
ATOM 1661 N N . THR A 1 237 ? -16.737 -9.268 14.968 1.00 98.44 237 THR A N 1
ATOM 1662 C CA . THR A 1 237 ? -16.161 -10.139 13.940 1.00 98.44 237 THR A CA 1
ATOM 1663 C C . THR A 1 237 ? -15.804 -9.274 12.742 1.00 98.44 237 THR A C 1
ATOM 1665 O O . THR A 1 237 ? -16.643 -8.497 12.279 1.00 98.44 237 THR A O 1
ATOM 1668 N N . TYR A 1 238 ? -14.573 -9.403 12.262 1.00 98.50 238 TYR A N 1
ATOM 1669 C CA . TYR A 1 238 ? -14.071 -8.709 11.085 1.00 98.50 238 TYR A CA 1
ATOM 1670 C C . TYR A 1 238 ? -13.790 -9.702 9.960 1.00 98.50 238 TYR A C 1
ATOM 1672 O O . TYR A 1 238 ? -13.272 -10.797 10.195 1.00 98.50 238 TYR A O 1
ATOM 1680 N N . THR A 1 239 ? -14.117 -9.305 8.735 1.00 98.50 239 THR A N 1
ATOM 1681 C CA . THR A 1 239 ? -13.697 -10.022 7.528 1.00 98.50 239 THR A CA 1
ATOM 1682 C C . THR A 1 239 ? -12.487 -9.303 6.953 1.00 98.50 239 THR A C 1
ATOM 1684 O O . THR A 1 239 ? -12.503 -8.075 6.850 1.00 98.50 239 THR A O 1
ATOM 1687 N N . ILE A 1 240 ? -11.455 -10.070 6.619 1.00 98.50 240 ILE A N 1
ATOM 1688 C CA . ILE A 1 240 ? -10.173 -9.595 6.102 1.00 98.50 240 ILE A CA 1
ATOM 1689 C C . ILE A 1 240 ? -9.979 -10.289 4.762 1.00 98.50 240 ILE A C 1
ATOM 1691 O O . ILE A 1 240 ? -10.160 -11.502 4.668 1.00 98.50 240 ILE A O 1
ATOM 1695 N N . SER A 1 241 ? -9.662 -9.522 3.732 1.00 97.44 241 SER A N 1
ATOM 1696 C CA . SER A 1 241 ? -9.432 -10.039 2.386 1.00 97.44 241 SER A CA 1
ATOM 1697 C C . SER A 1 241 ? -8.553 -9.072 1.606 1.00 97.44 241 SER A C 1
ATOM 1699 O O . SER A 1 241 ? -8.488 -7.894 1.953 1.00 97.44 241 SER A O 1
ATOM 1701 N N . SER A 1 242 ? -7.941 -9.569 0.542 1.00 96.31 242 SER A N 1
ATOM 1702 C CA . SER A 1 242 ? -7.326 -8.779 -0.519 1.00 96.31 242 SER A CA 1
ATOM 1703 C C . SER A 1 242 ? -7.812 -9.343 -1.865 1.00 96.31 242 SER A C 1
ATOM 1705 O O . SER A 1 242 ? -8.121 -10.540 -1.922 1.00 96.31 242 SER A O 1
ATOM 1707 N N . PRO A 1 243 ? -8.001 -8.503 -2.899 1.00 93.38 243 PRO A N 1
ATOM 1708 C CA . PRO A 1 243 ? -8.183 -8.965 -4.268 1.00 93.38 243 PRO A CA 1
ATOM 1709 C C . PRO A 1 243 ? -6.874 -9.418 -4.939 1.00 93.38 243 PRO A C 1
ATOM 1711 O O . PRO A 1 243 ? -6.962 -10.110 -5.951 1.00 93.38 243 PRO A O 1
ATOM 1714 N N . ASP A 1 244 ? -5.710 -9.060 -4.398 1.00 92.00 244 ASP A N 1
ATOM 1715 C CA . ASP A 1 244 ? -4.415 -9.302 -5.036 1.00 92.00 244 ASP A CA 1
ATOM 1716 C C . ASP A 1 244 ? -3.951 -10.740 -4.796 1.00 92.00 244 ASP A C 1
ATOM 1718 O O . ASP A 1 244 ? -4.177 -11.339 -3.735 1.00 92.00 244 ASP A O 1
ATOM 1722 N N . ALA A 1 245 ? -3.339 -11.321 -5.825 1.00 91.19 245 ALA A N 1
ATOM 1723 C CA . ALA A 1 245 ? -2.957 -12.730 -5.842 1.00 91.19 245 ALA A CA 1
ATOM 1724 C C . ALA A 1 245 ? -1.624 -13.004 -5.124 1.00 91.19 245 ALA A C 1
ATOM 1726 O O . ALA A 1 245 ? -1.350 -14.145 -4.750 1.00 91.19 245 ALA A O 1
ATOM 1727 N N . ASP A 1 246 ? -0.823 -11.966 -4.923 1.00 93.19 246 ASP A N 1
ATOM 1728 C CA . ASP A 1 246 ? 0.538 -11.960 -4.392 1.00 93.19 246 ASP A CA 1
ATOM 1729 C C . ASP A 1 246 ? 0.603 -11.658 -2.882 1.00 93.19 246 ASP A C 1
ATOM 1731 O O . ASP A 1 246 ? 1.682 -11.651 -2.287 1.00 93.19 246 ASP A O 1
ATOM 1735 N N . VAL A 1 247 ? -0.547 -11.491 -2.214 1.00 96.06 247 VAL A N 1
ATOM 1736 C CA . VAL A 1 247 ? -0.600 -11.320 -0.755 1.00 96.06 247 VAL A CA 1
ATOM 1737 C C . VAL A 1 247 ? -0.013 -12.534 -0.031 1.00 96.06 247 VAL A C 1
ATOM 1739 O O . VAL A 1 247 ? -0.599 -13.618 0.011 1.00 96.06 247 VAL A O 1
ATOM 1742 N N . ALA A 1 248 ? 1.113 -12.317 0.645 1.00 95.88 248 ALA A N 1
ATOM 1743 C CA . ALA A 1 248 ? 1.806 -13.308 1.456 1.00 95.88 248 ALA A CA 1
ATOM 1744 C C . ALA A 1 248 ? 1.098 -13.580 2.797 1.00 95.88 248 ALA A C 1
ATOM 1746 O O . ALA A 1 248 ? 1.185 -14.685 3.342 1.00 95.88 248 ALA A O 1
ATOM 1747 N N . GLY A 1 249 ? 0.380 -12.598 3.354 1.00 96.56 249 GLY A N 1
ATOM 1748 C CA . GLY A 1 249 ? -0.443 -12.812 4.544 1.00 96.56 249 GLY A CA 1
ATOM 1749 C C . GLY A 1 249 ? -0.961 -11.549 5.228 1.00 96.56 249 GLY A C 1
ATOM 1750 O O . GLY A 1 249 ? -0.729 -10.423 4.794 1.00 96.56 249 GLY A O 1
ATOM 1751 N N . PHE A 1 250 ? -1.662 -11.753 6.348 1.00 98.44 250 PHE A N 1
ATOM 1752 C CA . PHE A 1 250 ? -2.198 -10.677 7.183 1.00 98.44 250 PHE A CA 1
ATOM 1753 C C . PHE A 1 250 ? -1.686 -10.777 8.617 1.00 98.44 250 PHE A C 1
ATOM 1755 O O . PHE A 1 250 ? -1.615 -11.863 9.202 1.00 98.44 250 PHE A O 1
ATOM 1762 N N . THR A 1 251 ? -1.413 -9.626 9.223 1.00 98.56 251 THR A N 1
ATOM 1763 C CA . THR A 1 251 ? -1.138 -9.506 10.656 1.00 98.56 251 THR A CA 1
ATOM 1764 C C . THR A 1 251 ? -2.158 -8.593 11.325 1.00 98.56 251 THR A C 1
ATOM 1766 O O . THR A 1 251 ? -2.642 -7.631 10.732 1.00 98.56 251 THR A O 1
ATOM 1769 N N . CYS A 1 252 ? -2.521 -8.912 12.566 1.00 98.50 252 CYS A N 1
ATOM 1770 C CA . CYS A 1 252 ? -3.459 -8.148 13.374 1.00 98.50 252 CYS A CA 1
ATOM 1771 C C . CYS A 1 252 ? -2.791 -7.736 14.686 1.00 98.50 252 CYS A C 1
ATOM 1773 O O . CYS A 1 252 ? -2.266 -8.577 15.418 1.00 98.50 252 CYS A O 1
ATOM 1775 N N . ALA A 1 253 ? -2.869 -6.450 15.008 1.00 98.44 253 ALA A N 1
ATOM 1776 C CA . ALA A 1 253 ? -2.427 -5.865 16.265 1.00 98.44 253 ALA A CA 1
ATOM 1777 C C . ALA A 1 253 ? -3.609 -5.216 16.993 1.00 98.44 253 ALA A C 1
ATOM 1779 O O . ALA A 1 253 ? -4.508 -4.643 16.373 1.00 98.44 253 ALA A O 1
ATOM 1780 N N . ILE A 1 254 ? -3.596 -5.289 18.323 1.00 98.31 254 ILE A N 1
ATOM 1781 C CA . ILE A 1 254 ? -4.582 -4.643 19.193 1.00 98.31 254 ILE A CA 1
ATOM 1782 C C . ILE A 1 254 ? -3.861 -3.638 20.087 1.00 98.31 254 ILE A C 1
ATOM 1784 O O . ILE A 1 254 ? -2.840 -3.970 20.685 1.00 98.31 254 ILE A O 1
ATOM 1788 N N . ASP A 1 255 ? -4.394 -2.421 20.170 1.00 97.94 255 ASP A N 1
ATOM 1789 C CA . ASP A 1 255 ? -3.959 -1.351 21.080 1.00 97.94 255 ASP A CA 1
ATOM 1790 C C . ASP A 1 255 ? -2.469 -0.989 20.965 1.00 97.94 255 ASP A C 1
ATOM 1792 O O . ASP A 1 255 ? -1.817 -0.644 21.948 1.00 97.94 255 ASP A O 1
ATOM 1796 N N . GLY A 1 256 ? -1.922 -1.073 19.747 1.00 95.94 256 GLY A N 1
ATOM 1797 C CA . GLY A 1 256 ? -0.505 -0.809 19.474 1.00 95.94 256 GLY A CA 1
ATOM 1798 C C . GLY A 1 256 ? 0.448 -1.928 19.911 1.00 95.94 256 GLY A C 1
ATOM 1799 O O . GLY A 1 256 ? 1.659 -1.723 19.918 1.00 95.94 256 GLY A O 1
ATOM 1800 N N . GLY A 1 257 ? -0.075 -3.101 20.286 1.00 96.31 257 GLY A N 1
ATOM 1801 C CA . GLY A 1 257 ? 0.728 -4.296 20.537 1.00 96.31 257 GLY A CA 1
ATOM 1802 C C . GLY A 1 257 ? 1.403 -4.845 19.275 1.00 96.31 257 GLY A C 1
ATOM 1803 O O . GLY A 1 257 ? 1.145 -4.393 18.160 1.00 96.31 257 GLY A O 1
ATOM 1804 N N . ALA A 1 258 ? 2.259 -5.855 19.447 1.00 96.19 258 ALA A N 1
ATOM 1805 C CA . ALA A 1 258 ? 2.899 -6.531 18.322 1.00 96.19 258 ALA A CA 1
ATOM 1806 C C . ALA A 1 258 ? 1.856 -7.217 17.422 1.00 96.19 258 ALA A C 1
ATOM 1808 O O . ALA A 1 258 ? 0.929 -7.864 17.916 1.00 96.19 258 ALA A O 1
ATOM 1809 N N . GLY A 1 259 ? 2.026 -7.084 16.105 1.00 96.12 259 GLY A N 1
ATOM 1810 C CA . GLY A 1 259 ? 1.202 -7.788 15.130 1.00 96.12 259 GLY A CA 1
ATOM 1811 C C . GLY A 1 259 ? 1.438 -9.294 15.200 1.00 96.12 259 GLY A C 1
ATOM 1812 O O . GLY A 1 259 ? 2.579 -9.750 15.234 1.00 96.12 259 GLY A O 1
ATOM 1813 N N . ALA A 1 260 ? 0.355 -10.067 15.214 1.00 97.62 260 ALA A N 1
ATOM 1814 C CA . ALA A 1 260 ? 0.393 -11.521 15.092 1.00 97.62 260 ALA A CA 1
ATOM 1815 C C . ALA A 1 260 ? -0.338 -11.955 13.814 1.00 97.62 260 ALA A C 1
ATOM 1817 O O . ALA A 1 260 ? -1.307 -11.290 13.435 1.00 97.62 260 ALA A O 1
ATOM 1818 N N . PRO A 1 261 ? 0.066 -13.059 13.157 1.00 97.88 261 PRO A N 1
ATOM 1819 C CA . PRO A 1 261 ? -0.665 -13.591 12.014 1.00 97.88 261 PRO A CA 1
ATOM 1820 C C . PRO A 1 261 ? -2.144 -13.801 12.349 1.00 97.88 261 PRO A C 1
ATOM 1822 O O . PRO A 1 261 ? -2.481 -14.349 13.402 1.00 97.88 261 PRO A O 1
ATOM 1825 N N . CYS A 1 262 ? -3.030 -13.364 11.461 1.00 97.69 262 CYS A N 1
ATOM 1826 C CA . CYS A 1 262 ? -4.469 -13.517 11.636 1.00 97.69 262 CYS A CA 1
ATOM 1827 C C . CYS A 1 262 ? -5.147 -13.938 10.336 1.00 97.69 262 CYS A C 1
ATOM 1829 O O . CYS A 1 262 ? -4.688 -13.632 9.240 1.00 97.69 262 CYS A O 1
ATOM 1831 N N . THR A 1 263 ? -6.262 -14.653 10.466 1.00 96.25 263 THR A N 1
ATOM 1832 C CA . THR A 1 263 ? -7.065 -15.126 9.337 1.00 96.25 263 THR A CA 1
ATOM 1833 C C . THR A 1 263 ? -8.491 -14.604 9.434 1.00 96.25 263 THR A C 1
ATOM 1835 O O . THR A 1 263 ? -8.945 -14.150 10.488 1.00 96.25 263 THR A O 1
ATOM 1838 N N . SER A 1 264 ? -9.207 -14.654 8.313 1.00 96.62 264 SER A N 1
ATOM 1839 C CA . SER A 1 264 ? -10.621 -14.309 8.269 1.00 96.62 264 SER A CA 1
ATOM 1840 C C . SER A 1 264 ? -11.503 -15.544 8.501 1.00 96.62 264 SER A C 1
ATOM 1842 O O . SER A 1 264 ? -11.212 -16.601 7.941 1.00 96.62 264 SER A O 1
ATOM 1844 N N . PRO A 1 265 ? -12.601 -15.435 9.274 1.00 97.69 265 PRO A N 1
ATOM 1845 C CA . PRO A 1 265 ? -13.030 -14.278 10.066 1.00 97.69 265 PRO A CA 1
ATOM 1846 C C . PRO A 1 265 ? -12.174 -14.068 11.326 1.00 97.69 265 PRO A C 1
ATOM 1848 O O . PRO A 1 265 ? -11.850 -15.018 12.034 1.00 97.69 265 PRO A O 1
ATOM 1851 N N . PHE A 1 266 ? -11.886 -12.807 11.657 1.00 98.38 266 PHE A N 1
ATOM 1852 C CA . PHE A 1 266 ? -11.091 -12.439 12.829 1.00 98.38 266 PHE A CA 1
ATOM 1853 C C . PHE A 1 266 ? -11.972 -11.914 13.970 1.00 98.38 266 PHE A C 1
ATOM 1855 O O . PHE A 1 266 ? -12.808 -11.028 13.773 1.00 98.38 266 PHE A O 1
ATOM 1862 N N . VAL A 1 267 ? -11.769 -12.435 15.183 1.00 98.19 267 VAL A N 1
ATOM 1863 C CA . VAL A 1 267 ? -12.446 -11.985 16.411 1.00 98.19 267 VAL A CA 1
ATOM 1864 C C . VAL A 1 267 ? -11.382 -11.598 17.441 1.00 98.19 267 VAL A C 1
ATOM 1866 O O . VAL A 1 267 ? -10.720 -12.487 17.978 1.00 98.19 267 VAL A O 1
ATOM 1869 N N . PRO A 1 268 ? -11.201 -10.301 17.752 1.00 97.12 268 PRO A N 1
ATOM 1870 C CA . PRO A 1 268 ? -10.157 -9.873 18.669 1.00 97.12 268 PRO A CA 1
ATOM 1871 C C . PRO A 1 268 ? -10.451 -10.327 20.102 1.00 97.12 268 PRO A C 1
ATOM 1873 O O . PRO A 1 268 ? -11.542 -10.114 20.645 1.00 97.12 268 PRO A O 1
ATOM 1876 N N . ALA A 1 269 ? -9.448 -10.934 20.734 1.00 95.94 269 ALA A N 1
ATOM 1877 C CA . ALA A 1 269 ? -9.503 -11.380 22.120 1.00 95.94 269 ALA A CA 1
ATOM 1878 C C . ALA A 1 269 ? -9.259 -10.204 23.083 1.00 95.94 269 ALA A C 1
ATOM 1880 O O . ALA A 1 269 ? -8.170 -10.045 23.622 1.00 95.94 269 ALA A O 1
ATOM 1881 N N . VAL A 1 270 ? -10.287 -9.373 23.284 1.00 97.44 270 VAL A N 1
ATOM 1882 C CA . VAL A 1 270 ? -10.226 -8.180 24.152 1.00 97.44 270 VAL A CA 1
ATOM 1883 C C . VAL A 1 270 ? -11.272 -8.183 25.260 1.00 97.44 270 VAL A C 1
ATOM 1885 O O . VAL A 1 270 ? -12.382 -8.685 25.067 1.00 97.44 270 VAL A O 1
ATOM 1888 N N . GLU A 1 271 ? -10.928 -7.618 26.410 1.00 96.38 271 GLU A N 1
ATOM 1889 C CA . GLU A 1 271 ? -11.860 -7.408 27.521 1.00 96.38 271 GLU A CA 1
ATOM 1890 C C . GLU A 1 271 ? -12.753 -6.175 27.288 1.00 96.38 271 GLU A C 1
ATOM 1892 O O . GLU A 1 271 ? -12.581 -5.469 26.298 1.00 96.38 271 GLU A O 1
ATOM 1897 N N . PRO A 1 272 ? -13.777 -5.918 28.121 1.00 97.19 272 PRO A N 1
ATOM 1898 C CA . PRO A 1 272 ? -14.557 -4.695 27.997 1.00 97.19 272 PRO A CA 1
ATOM 1899 C C . PRO A 1 272 ? -13.686 -3.441 28.137 1.00 97.19 272 PRO A C 1
ATOM 1901 O O . PRO A 1 272 ? -12.944 -3.293 29.106 1.00 97.19 272 PRO A O 1
ATOM 1904 N N . GLY A 1 273 ? -13.818 -2.514 27.195 1.00 98.00 273 GLY A N 1
ATOM 1905 C CA . GLY A 1 273 ? -12.938 -1.358 27.088 1.00 98.00 273 GLY A CA 1
ATOM 1906 C C . GLY A 1 273 ? -12.956 -0.742 25.695 1.00 98.00 273 GLY A C 1
ATOM 1907 O O . GLY A 1 273 ? -13.693 -1.193 24.813 1.00 98.00 273 GLY A O 1
ATOM 1908 N N . ASP A 1 274 ? -12.168 0.315 25.529 1.00 98.44 274 ASP A N 1
ATOM 1909 C CA . ASP A 1 274 ? -11.891 0.926 24.232 1.00 98.44 274 ASP A CA 1
ATOM 1910 C C . ASP A 1 274 ? -10.664 0.254 23.620 1.00 98.44 274 ASP A C 1
ATOM 1912 O O . ASP A 1 274 ? -9.660 0.078 24.306 1.00 98.44 274 ASP A O 1
ATOM 1916 N N . HIS A 1 275 ? -10.764 -0.101 22.341 1.00 98.56 275 HIS A N 1
ATOM 1917 C CA . HIS A 1 275 ? -9.728 -0.820 21.617 1.00 98.56 275 HIS A CA 1
ATOM 1918 C C . HIS A 1 275 ? -9.513 -0.264 20.213 1.00 98.56 275 HIS A C 1
ATOM 1920 O O . HIS A 1 275 ? -10.436 0.262 19.580 1.00 98.56 275 HIS A O 1
ATOM 1926 N N . VAL A 1 276 ? -8.301 -0.447 19.697 1.00 98.56 276 VAL A N 1
ATOM 1927 C CA . VAL A 1 276 ? -7.923 -0.188 18.307 1.00 98.56 276 VAL A CA 1
ATOM 1928 C C . VAL A 1 276 ? -7.369 -1.469 17.701 1.00 98.56 276 VAL A C 1
ATOM 1930 O O . VAL A 1 276 ? -6.342 -1.975 18.134 1.00 98.56 276 VAL A O 1
ATOM 1933 N N . LEU A 1 277 ? -8.043 -1.975 16.672 1.00 98.62 277 LEU A N 1
ATOM 1934 C CA . LEU A 1 277 ? -7.524 -3.010 15.786 1.00 98.62 277 LEU A CA 1
ATOM 1935 C C . LEU A 1 277 ? -6.749 -2.353 14.644 1.00 98.62 277 LEU A C 1
ATOM 1937 O O . LEU A 1 277 ? -7.297 -1.487 13.961 1.00 98.62 277 LEU A O 1
ATOM 1941 N N . ALA A 1 278 ? -5.522 -2.803 14.412 1.00 98.50 278 ALA A N 1
ATOM 1942 C CA . ALA A 1 278 ? -4.772 -2.575 13.184 1.00 98.50 278 ALA A CA 1
ATOM 1943 C C . ALA A 1 278 ? -4.608 -3.912 12.454 1.00 98.50 278 ALA A C 1
ATOM 1945 O O . ALA A 1 278 ? -4.199 -4.897 13.065 1.00 98.50 278 ALA A O 1
ATOM 1946 N N . VAL A 1 279 ? -4.966 -3.952 11.175 1.00 98.62 279 VAL A N 1
ATOM 1947 C CA . VAL A 1 279 ? -4.736 -5.094 10.285 1.00 98.62 279 VAL A CA 1
ATOM 1948 C C . VAL A 1 279 ? -3.768 -4.640 9.209 1.00 98.62 279 VAL A C 1
ATOM 1950 O O . VAL A 1 279 ? -3.998 -3.592 8.611 1.00 98.62 279 VAL A O 1
ATOM 1953 N N . THR A 1 280 ? -2.725 -5.418 8.961 1.00 98.56 280 THR A N 1
ATOM 1954 C CA . THR A 1 280 ? -1.711 -5.143 7.943 1.00 98.56 280 THR A CA 1
ATOM 1955 C C . THR A 1 280 ? -1.669 -6.306 6.962 1.00 98.56 280 THR A C 1
ATOM 1957 O O . THR A 1 280 ? -1.498 -7.449 7.387 1.00 98.56 280 THR A O 1
ATOM 1960 N N . ALA A 1 281 ? -1.859 -6.019 5.676 1.00 98.38 281 ALA A N 1
ATOM 1961 C CA . ALA A 1 281 ? -1.570 -6.937 4.578 1.00 98.38 281 ALA A CA 1
ATOM 1962 C C . ALA A 1 281 ? -0.095 -6.799 4.182 1.00 98.38 281 ALA A C 1
ATOM 1964 O O . ALA A 1 281 ? 0.438 -5.690 4.242 1.00 98.38 281 ALA A O 1
ATOM 1965 N N . LEU A 1 282 ? 0.530 -7.914 3.818 1.00 97.00 282 LEU A N 1
ATOM 1966 C CA . LEU A 1 282 ? 1.905 -8.017 3.332 1.00 97.00 282 LEU A CA 1
ATOM 1967 C C . LEU A 1 282 ? 1.880 -8.810 2.024 1.00 97.00 282 LEU A C 1
ATOM 19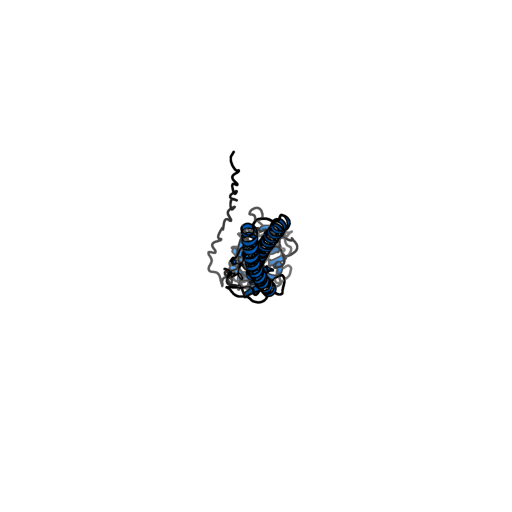69 O O . LEU A 1 282 ? 1.275 -9.886 2.005 1.00 97.00 282 LEU A O 1
ATOM 1973 N N . ASP A 1 283 ? 2.518 -8.300 0.978 1.00 96.25 283 ASP A N 1
ATOM 1974 C CA . ASP A 1 283 ? 2.694 -8.996 -0.302 1.00 96.25 283 ASP A CA 1
ATOM 1975 C C . ASP A 1 283 ? 4.005 -9.808 -0.359 1.00 96.25 283 ASP A C 1
ATOM 1977 O O . ASP A 1 283 ? 4.747 -9.909 0.628 1.00 96.25 283 ASP A O 1
ATOM 1981 N N . ALA A 1 284 ? 4.272 -10.440 -1.502 1.00 93.38 284 ALA A N 1
ATOM 1982 C CA . ALA A 1 284 ? 5.486 -11.216 -1.741 1.00 93.38 284 ALA A CA 1
ATOM 1983 C C . ALA A 1 284 ? 6.744 -10.347 -1.933 1.00 93.38 284 ALA A C 1
ATOM 1985 O O . ALA A 1 284 ? 7.847 -10.816 -1.633 1.00 93.38 284 ALA A O 1
ATOM 1986 N N . ALA A 1 285 ? 6.589 -9.102 -2.388 1.00 91.69 285 ALA A N 1
ATOM 1987 C CA . ALA A 1 285 ? 7.673 -8.135 -2.563 1.00 91.69 285 ALA A CA 1
ATOM 1988 C C . ALA A 1 285 ? 8.078 -7.431 -1.252 1.00 91.69 285 ALA A C 1
ATOM 1990 O O . ALA A 1 285 ? 9.122 -6.781 -1.172 1.00 91.69 285 ALA A O 1
ATOM 1991 N N . GLY A 1 286 ? 7.296 -7.611 -0.188 1.00 94.69 286 GLY A N 1
ATOM 1992 C CA . GLY A 1 286 ? 7.521 -7.029 1.128 1.00 94.69 286 GLY A CA 1
ATOM 1993 C C . GLY A 1 286 ? 6.807 -5.697 1.369 1.00 94.69 286 GLY A C 1
ATOM 1994 O O . GLY A 1 286 ? 7.047 -5.080 2.414 1.00 94.69 286 GLY A O 1
ATOM 1995 N N . GLN A 1 287 ? 5.938 -5.240 0.465 1.00 95.75 287 GLN A N 1
ATOM 1996 C CA . GLN A 1 287 ? 5.149 -4.026 0.665 1.00 95.75 287 GLN A CA 1
ATOM 1997 C C . GLN A 1 287 ? 3.953 -4.299 1.575 1.00 95.75 287 GLN A C 1
ATOM 1999 O O . GLN A 1 287 ? 3.482 -5.428 1.745 1.00 95.75 287 GLN A O 1
ATOM 2004 N N . THR A 1 288 ? 3.474 -3.245 2.239 1.00 97.12 288 THR A N 1
ATOM 2005 C CA . THR A 1 288 ? 2.423 -3.387 3.249 1.00 97.12 288 THR A CA 1
ATOM 2006 C C . THR A 1 288 ? 1.369 -2.302 3.179 1.00 97.12 288 THR A C 1
ATOM 2008 O O . THR A 1 288 ? 1.671 -1.123 3.008 1.00 97.12 288 THR A O 1
ATOM 2011 N N . THR A 1 289 ? 0.130 -2.699 3.466 1.00 98.12 289 THR A N 1
ATOM 2012 C CA . THR A 1 289 ? -1.008 -1.787 3.619 1.00 98.12 289 THR A CA 1
ATOM 2013 C C . THR A 1 289 ? -1.688 -2.038 4.951 1.00 98.12 289 THR A C 1
ATOM 2015 O O . THR A 1 289 ? -2.035 -3.172 5.285 1.00 98.12 289 THR A O 1
ATOM 2018 N N . THR A 1 290 ? -1.909 -0.977 5.732 1.00 98.00 290 THR A N 1
ATOM 2019 C CA . THR A 1 290 ? -2.507 -1.076 7.072 1.00 98.00 290 THR A CA 1
ATOM 2020 C C . THR A 1 290 ? -3.856 -0.368 7.154 1.00 98.00 290 THR A C 1
ATOM 2022 O O . THR A 1 290 ? -3.981 0.813 6.836 1.00 98.00 290 THR A O 1
ATOM 2025 N N . ALA A 1 291 ? -4.865 -1.065 7.678 1.00 98.00 291 ALA A N 1
ATOM 2026 C CA . ALA A 1 291 ? -6.188 -0.527 7.976 1.00 98.00 291 ALA A CA 1
ATOM 2027 C C . ALA A 1 291 ? -6.476 -0.578 9.481 1.00 98.00 291 ALA A C 1
ATOM 2029 O O . ALA A 1 291 ? -6.178 -1.564 10.155 1.00 98.00 291 ALA A O 1
ATOM 2030 N N . THR A 1 292 ? -7.122 0.466 10.014 1.00 98.00 292 THR A N 1
ATOM 2031 C CA . THR A 1 292 ? -7.461 0.550 11.444 1.00 98.00 292 THR A CA 1
ATOM 2032 C C . THR A 1 292 ? -8.967 0.641 11.716 1.00 98.00 292 THR A C 1
ATOM 2034 O O . THR A 1 292 ? -9.764 1.191 10.939 1.00 98.00 292 THR A O 1
ATOM 2037 N N . ARG A 1 293 ? -9.377 0.075 12.858 1.00 98.25 293 ARG A N 1
ATOM 2038 C CA . ARG A 1 293 ? -10.741 0.126 13.405 1.00 98.25 293 ARG A CA 1
ATOM 2039 C C . ARG A 1 293 ? -10.701 0.326 14.915 1.00 98.25 293 ARG A C 1
ATOM 2041 O O . ARG A 1 293 ? -10.274 -0.556 15.651 1.00 98.25 293 ARG A O 1
ATOM 2048 N N . SER A 1 294 ? -11.218 1.457 15.383 1.00 98.25 294 SER A N 1
ATOM 2049 C CA . SER A 1 294 ? -11.525 1.655 16.801 1.00 98.25 294 SER A CA 1
ATOM 2050 C C . SER A 1 294 ? -12.898 1.080 17.152 1.00 98.25 294 SER A C 1
ATOM 2052 O O . SER A 1 294 ? -13.836 1.164 16.353 1.00 98.25 294 SER A O 1
ATOM 2054 N N . PHE A 1 295 ? -13.036 0.505 18.343 1.00 98.62 295 PHE A N 1
ATOM 2055 C CA . PHE A 1 295 ? -14.318 0.056 18.884 1.00 98.62 295 PHE A CA 1
ATOM 2056 C C . PHE A 1 295 ? -14.305 0.031 20.416 1.00 98.62 295 PHE A C 1
ATOM 2058 O O . PHE A 1 295 ? -13.266 -0.135 21.041 1.00 98.62 295 PHE A O 1
ATOM 2065 N N . THR A 1 296 ? -15.484 0.135 21.024 1.00 98.62 296 THR A N 1
ATOM 2066 C CA . THR A 1 296 ? -15.688 -0.054 22.464 1.00 98.62 296 THR A CA 1
ATOM 2067 C C . THR A 1 296 ? -16.443 -1.356 22.699 1.00 98.62 296 THR A C 1
ATOM 2069 O O . THR A 1 296 ? -17.623 -1.468 22.332 1.00 98.62 296 THR A O 1
ATOM 2072 N N . LEU A 1 297 ? -15.823 -2.325 23.369 1.00 98.50 297 LEU A N 1
ATOM 2073 C CA . LEU A 1 297 ? -16.528 -3.491 23.888 1.00 98.50 297 LEU A CA 1
ATOM 2074 C C . LEU A 1 297 ? -17.213 -3.121 25.206 1.00 98.50 297 LEU A C 1
ATOM 2076 O O . LEU A 1 297 ? -16.572 -2.801 26.202 1.00 98.50 297 LEU A O 1
ATOM 2080 N N . ARG A 1 298 ? -18.546 -3.137 25.222 1.00 97.88 298 ARG A N 1
ATOM 2081 C CA . ARG A 1 298 ? -19.311 -2.789 26.422 1.00 97.88 298 ARG A CA 1
ATOM 2082 C C . ARG A 1 298 ? -19.262 -3.901 27.453 1.00 97.88 298 ARG A C 1
ATOM 2084 O O . ARG A 1 298 ? -19.544 -5.057 27.146 1.00 97.88 298 ARG A O 1
ATOM 2091 N N . ASP A 1 299 ? -19.120 -3.500 28.710 1.00 96.81 299 ASP A N 1
ATOM 2092 C CA . ASP A 1 299 ? -19.380 -4.379 29.840 1.00 96.81 299 ASP A CA 1
ATOM 2093 C C . ASP A 1 299 ? -20.889 -4.464 30.121 1.00 96.81 299 ASP A C 1
ATOM 2095 O O . ASP A 1 299 ? -21.458 -3.776 30.979 1.00 96.81 299 ASP A O 1
ATOM 2099 N N . ILE A 1 300 ? -21.578 -5.312 29.357 1.00 96.44 300 ILE A N 1
ATOM 2100 C CA . ILE A 1 300 ? -23.023 -5.514 29.512 1.00 96.44 300 ILE A CA 1
ATOM 2101 C C . ILE A 1 300 ? -23.362 -6.034 30.914 1.00 96.44 300 ILE A C 1
ATOM 2103 O O . ILE A 1 300 ? -24.407 -5.667 31.465 1.00 96.44 300 ILE A O 1
ATOM 2107 N N . ALA A 1 301 ? -22.500 -6.854 31.519 1.00 94.06 301 ALA A N 1
ATOM 2108 C CA . ALA A 1 301 ? -22.723 -7.368 32.864 1.00 94.06 301 ALA A CA 1
ATOM 2109 C C . ALA A 1 301 ? -22.697 -6.222 33.887 1.00 94.06 301 ALA A C 1
ATOM 2111 O O . ALA A 1 301 ? -23.672 -6.048 34.641 1.00 94.06 301 ALA A O 1
ATOM 2112 N N . CYS A 1 302 ? -21.664 -5.379 33.838 1.00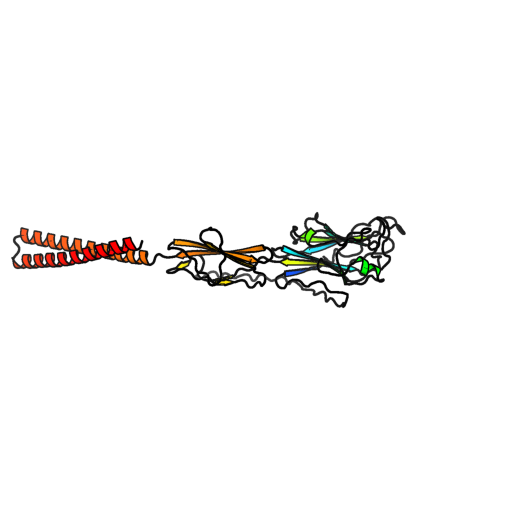 95.56 302 CYS A N 1
ATOM 2113 C CA . CYS A 1 302 ? -21.533 -4.227 34.715 1.00 95.56 302 CYS A CA 1
ATOM 2114 C C . CYS A 1 302 ? -22.644 -3.196 34.499 1.00 95.56 302 CYS A C 1
ATOM 2116 O O . CYS A 1 302 ? -23.262 -2.715 35.461 1.00 95.56 302 CYS A O 1
ATOM 2118 N N . GLU A 1 303 ? -22.988 -2.878 33.249 1.00 96.00 303 GLU A N 1
ATOM 2119 C CA . GLU A 1 303 ? -24.056 -1.926 32.928 1.00 96.00 303 GLU A CA 1
ATOM 2120 C C . GLU A 1 303 ? -25.401 -2.355 33.539 1.00 96.00 303 GLU A C 1
ATOM 2122 O O . GLU A 1 303 ? -26.136 -1.550 34.134 1.00 96.00 303 GLU A O 1
ATOM 2127 N N . GLN A 1 304 ? -25.737 -3.642 33.427 1.00 95.88 304 GLN A N 1
ATOM 2128 C CA . GLN A 1 304 ? -26.978 -4.190 33.974 1.00 95.88 304 GLN A CA 1
ATOM 2129 C C . GLN A 1 304 ? -26.953 -4.231 35.505 1.00 95.88 304 GLN A C 1
ATOM 2131 O O . GLN A 1 304 ? -27.961 -3.907 36.153 1.00 95.88 304 GLN A O 1
ATOM 2136 N N . ALA A 1 305 ? -25.818 -4.595 36.106 1.00 96.50 305 ALA A N 1
ATOM 2137 C CA . ALA A 1 305 ? -25.656 -4.599 37.555 1.00 96.50 305 ALA A CA 1
ATOM 2138 C C . ALA A 1 305 ? -25.766 -3.181 38.141 1.00 96.50 305 ALA A C 1
ATOM 2140 O O . ALA A 1 305 ? -26.486 -2.969 39.126 1.00 96.50 305 ALA A O 1
ATOM 2141 N N . THR A 1 306 ? -25.182 -2.187 37.470 1.00 97.25 306 THR A N 1
ATOM 2142 C CA . THR A 1 306 ? -25.270 -0.759 37.812 1.00 97.25 306 THR A CA 1
ATOM 2143 C C . THR A 1 306 ? -26.717 -0.268 37.808 1.00 97.25 306 THR A C 1
ATOM 2145 O O . THR A 1 306 ? -27.196 0.308 38.796 1.00 97.25 306 THR A O 1
ATOM 2148 N N . LYS A 1 307 ? -27.478 -0.567 36.744 1.00 97.38 307 LYS A N 1
ATOM 2149 C CA . LYS A 1 307 ? -28.910 -0.220 36.644 1.00 97.38 307 LYS A CA 1
ATOM 2150 C C . LYS A 1 307 ? -29.734 -0.875 37.759 1.00 97.38 307 LYS A C 1
ATOM 2152 O O . LYS A 1 307 ? -30.553 -0.209 38.410 1.00 97.38 307 LYS A O 1
ATOM 2157 N N . LYS A 1 308 ? -29.509 -2.168 38.034 1.00 97.00 308 LYS A N 1
ATOM 2158 C CA . LYS A 1 308 ? -30.176 -2.904 39.129 1.00 97.00 308 LYS A CA 1
ATOM 2159 C C . LYS A 1 308 ? -29.855 -2.290 40.494 1.00 97.00 308 LYS A C 1
ATOM 2161 O O . LYS A 1 308 ? -30.772 -2.084 41.299 1.00 97.00 308 LYS A O 1
ATOM 2166 N N . LEU A 1 309 ? -28.595 -1.935 40.742 1.00 97.56 309 LEU A N 1
ATOM 2167 C CA . LEU A 1 309 ? -28.154 -1.291 41.978 1.00 97.56 309 LEU A CA 1
ATOM 2168 C C . LEU A 1 309 ? -28.803 0.085 42.164 1.00 97.56 309 LEU A C 1
ATOM 2170 O O . LEU A 1 309 ? -29.340 0.367 43.240 1.00 97.56 309 LEU A O 1
ATOM 2174 N N . ALA A 1 310 ? -28.838 0.920 41.123 1.00 97.94 310 ALA A N 1
ATOM 2175 C CA . ALA A 1 310 ? -29.489 2.230 41.159 1.00 97.94 310 ALA A CA 1
ATOM 2176 C C . ALA A 1 310 ? -30.990 2.118 41.488 1.00 97.94 310 ALA A C 1
ATOM 2178 O O . ALA A 1 310 ? -31.502 2.808 42.384 1.00 97.94 310 ALA A O 1
ATOM 2179 N N . LYS A 1 311 ? -31.700 1.181 40.841 1.00 97.94 311 LYS A N 1
ATOM 2180 C CA . LYS A 1 311 ? -33.124 0.904 41.107 1.00 97.94 311 LYS A CA 1
ATOM 2181 C C . LYS A 1 311 ? -33.349 0.434 42.547 1.00 97.94 311 LYS A C 1
ATOM 2183 O O . LYS A 1 311 ? -34.262 0.929 43.218 1.00 97.94 311 LYS A O 1
ATOM 2188 N N . ALA A 1 312 ? -32.505 -0.465 43.055 1.00 97.56 312 ALA A N 1
ATOM 2189 C CA . ALA A 1 312 ? -32.595 -0.968 44.424 1.00 97.56 312 ALA A CA 1
ATOM 2190 C C . ALA A 1 312 ? -32.305 0.124 45.472 1.00 97.56 312 ALA A C 1
ATOM 2192 O O . ALA A 1 312 ? -33.051 0.244 46.450 1.00 97.56 312 ALA A O 1
ATOM 2193 N N . LYS A 1 313 ? -31.299 0.984 45.241 1.00 98.12 313 LYS A N 1
ATOM 2194 C CA . LYS A 1 313 ? -30.990 2.152 46.091 1.00 98.12 313 LYS A CA 1
ATOM 2195 C C . LYS A 1 313 ? -32.195 3.097 46.176 1.00 98.12 313 LYS A C 1
ATOM 2197 O O . LYS A 1 313 ? -32.623 3.454 47.279 1.00 98.12 313 LYS A O 1
ATOM 2202 N N . LYS A 1 314 ? -32.805 3.445 45.034 1.00 98.19 314 LYS A N 1
ATOM 2203 C CA . LYS A 1 314 ? -33.998 4.315 44.968 1.00 98.19 314 LYS A CA 1
ATOM 2204 C C . LYS A 1 314 ? -35.197 3.698 45.695 1.00 98.19 314 LYS A C 1
ATOM 2206 O O . LYS A 1 314 ? -35.871 4.391 46.461 1.00 98.19 314 LYS A O 1
ATOM 2211 N N . ALA A 1 315 ? -35.449 2.402 45.505 1.00 97.81 315 ALA A N 1
ATOM 2212 C CA . ALA A 1 315 ? -36.540 1.690 46.171 1.00 97.81 315 ALA A CA 1
ATOM 2213 C C . ALA A 1 315 ? -36.350 1.617 47.695 1.00 97.81 315 ALA A C 1
ATOM 2215 O O . ALA A 1 315 ? -37.292 1.893 48.441 1.00 97.81 315 ALA A O 1
ATOM 2216 N N . ASN A 1 316 ? -35.136 1.318 48.167 1.00 97.69 316 ASN A N 1
ATOM 2217 C CA . ASN A 1 316 ? -34.825 1.291 49.596 1.00 97.69 316 ASN A CA 1
ATOM 2218 C C . ASN A 1 316 ? -34.959 2.686 50.229 1.00 97.69 316 ASN A C 1
ATOM 2220 O O . ASN A 1 316 ? -35.601 2.827 51.267 1.00 97.69 316 ASN A O 1
ATOM 2224 N N . LYS A 1 317 ? -34.467 3.745 49.565 1.00 98.25 317 LYS A N 1
ATOM 2225 C CA . LYS A 1 317 ? -34.634 5.141 50.021 1.00 98.25 317 LYS A CA 1
ATOM 2226 C C . LYS A 1 317 ? -36.112 5.520 50.172 1.00 98.25 317 LYS A C 1
ATOM 2228 O O . LYS A 1 317 ? -36.489 6.120 51.179 1.00 98.25 317 LYS A O 1
ATOM 2233 N N . LYS A 1 318 ? -36.966 5.146 49.208 1.00 98.06 318 LYS A N 1
ATOM 2234 C CA . LYS A 1 318 ? -38.425 5.356 49.296 1.00 98.06 318 LYS A CA 1
ATOM 2235 C C . LYS A 1 318 ? -39.041 4.587 50.470 1.00 98.06 318 LYS A C 1
ATOM 2237 O O . LYS A 1 318 ? -39.822 5.170 51.219 1.00 98.06 318 LYS A O 1
ATOM 2242 N N . ALA A 1 319 ? -38.662 3.324 50.671 1.00 97.75 319 ALA A N 1
ATOM 2243 C CA . ALA A 1 319 ? -39.164 2.506 51.776 1.00 97.75 319 ALA A CA 1
ATOM 2244 C C . ALA A 1 319 ? -38.749 3.056 53.154 1.00 97.75 319 ALA A C 1
ATOM 2246 O O . ALA A 1 319 ? -39.583 3.151 54.052 1.00 97.75 319 ALA A O 1
ATOM 2247 N N . VAL A 1 320 ? -37.499 3.507 53.304 1.00 98.12 320 VAL A N 1
ATOM 2248 C CA . VAL A 1 320 ? -36.999 4.158 54.528 1.00 98.12 320 VAL A CA 1
ATOM 2249 C C . VAL A 1 320 ? -37.763 5.455 54.818 1.00 98.12 320 VAL A C 1
ATOM 2251 O O . VAL A 1 320 ? -38.193 5.671 55.952 1.00 98.12 320 VAL A O 1
ATOM 2254 N N . LYS A 1 321 ? -38.006 6.301 53.804 1.00 98.12 321 LYS A N 1
ATOM 2255 C CA . LYS A 1 321 ? -38.817 7.524 53.960 1.00 98.12 321 LYS A CA 1
ATOM 2256 C C . LYS A 1 321 ? -40.261 7.211 54.367 1.00 98.12 321 LYS A C 1
ATOM 2258 O O . LYS A 1 321 ? -40.794 7.868 55.262 1.00 98.12 321 LYS A O 1
ATOM 2263 N N . ALA A 1 322 ? -40.884 6.210 53.743 1.00 97.44 322 ALA A N 1
ATOM 2264 C CA . ALA A 1 322 ? -42.245 5.784 54.069 1.00 97.44 322 ALA A CA 1
ATOM 2265 C C . ALA A 1 322 ? -42.349 5.261 55.509 1.00 97.44 322 ALA A C 1
ATOM 2267 O O . ALA A 1 322 ? -43.264 5.657 56.232 1.00 97.44 322 ALA A O 1
ATOM 2268 N N . LEU A 1 323 ? -41.378 4.453 55.948 1.00 97.88 323 LEU A N 1
ATOM 2269 C CA . LEU A 1 323 ? -41.283 3.985 57.329 1.00 97.88 323 LEU A CA 1
ATOM 2270 C C . LEU A 1 323 ? -41.122 5.160 58.301 1.00 97.88 323 LEU A C 1
ATOM 2272 O O . LEU A 1 323 ? -41.905 5.277 59.238 1.00 97.88 323 LEU A O 1
ATOM 2276 N N . LYS A 1 324 ? -40.202 6.099 58.037 1.00 98.00 324 LYS A N 1
ATOM 2277 C CA . LYS A 1 324 ? -40.013 7.299 58.875 1.00 98.00 324 LYS A CA 1
ATOM 2278 C C . LYS A 1 324 ? -41.298 8.130 58.991 1.00 98.00 324 LYS A C 1
ATOM 2280 O O . LYS A 1 324 ? -41.649 8.557 60.091 1.00 98.00 324 LYS A O 1
ATOM 2285 N N . LYS A 1 325 ? -42.033 8.324 57.885 1.00 97.62 325 LYS A N 1
ATOM 2286 C CA . LYS A 1 325 ? -43.323 9.042 57.870 1.00 97.62 325 LYS A CA 1
ATOM 2287 C C . LYS A 1 325 ? -44.396 8.302 58.672 1.00 97.62 325 LYS A C 1
ATOM 2289 O O . LYS A 1 325 ? -45.084 8.930 59.475 1.00 97.62 325 LYS A O 1
ATOM 2294 N N . ALA A 1 326 ? -44.519 6.985 58.495 1.00 97.31 326 ALA A N 1
ATOM 2295 C CA . ALA A 1 326 ? -45.465 6.162 59.248 1.00 97.31 326 ALA A CA 1
ATOM 2296 C C . ALA A 1 326 ? -45.166 6.196 60.757 1.00 97.31 326 ALA A C 1
ATOM 2298 O O . ALA A 1 326 ? -46.080 6.410 61.554 1.00 97.31 326 ALA A O 1
ATOM 2299 N N . THR A 1 327 ? -43.892 6.082 61.142 1.00 97.50 327 THR A N 1
ATOM 2300 C CA . THR A 1 327 ? -43.451 6.128 62.543 1.00 97.50 327 THR A CA 1
ATOM 2301 C C . THR A 1 327 ? -43.675 7.504 63.167 1.00 97.50 327 THR A C 1
ATOM 2303 O O . THR A 1 327 ? -44.178 7.582 64.286 1.00 97.50 327 THR A O 1
ATOM 2306 N N . LYS A 1 328 ? -43.374 8.602 62.453 1.00 97.69 328 LYS A N 1
ATOM 2307 C CA . LYS A 1 328 ? -43.653 9.972 62.931 1.00 97.69 328 LYS A CA 1
ATOM 2308 C C . LYS A 1 328 ? -45.151 10.184 63.164 1.00 97.69 328 LYS A C 1
ATOM 2310 O O . LYS A 1 328 ? -45.529 10.714 64.201 1.00 97.69 328 LYS A O 1
ATOM 2315 N N . ASN A 1 329 ? -45.994 9.728 62.236 1.00 96.81 329 ASN A N 1
ATOM 2316 C CA . ASN A 1 329 ? -47.447 9.813 62.379 1.00 96.81 329 ASN A CA 1
ATOM 2317 C C . ASN A 1 329 ? -47.961 9.002 63.579 1.00 96.81 329 ASN A C 1
ATOM 2319 O O . ASN A 1 329 ? -48.781 9.499 64.343 1.00 96.81 329 ASN A O 1
ATOM 2323 N N . LEU A 1 330 ? -47.456 7.779 63.783 1.00 96.81 330 LEU A N 1
ATOM 2324 C CA . LEU A 1 330 ? -47.811 6.970 64.952 1.00 96.81 330 LEU A CA 1
ATOM 2325 C C . LEU A 1 330 ? -47.428 7.673 66.264 1.00 96.81 330 LEU A C 1
ATOM 2327 O O . LEU A 1 330 ? -48.253 7.743 67.169 1.00 96.81 330 LEU A O 1
ATOM 2331 N N . LYS A 1 331 ? -46.209 8.223 66.355 1.00 96.31 331 LYS A N 1
ATOM 2332 C CA . LYS A 1 331 ? -45.754 8.986 67.531 1.00 96.31 331 LYS A CA 1
ATOM 2333 C C . LYS A 1 331 ? -46.633 10.214 67.790 1.00 96.31 331 LYS A C 1
ATOM 2335 O O . LYS A 1 331 ? -47.031 10.444 68.924 1.00 96.31 331 LYS A O 1
ATOM 2340 N N . ALA A 1 332 ? -46.972 10.967 66.743 1.00 96.31 332 ALA A 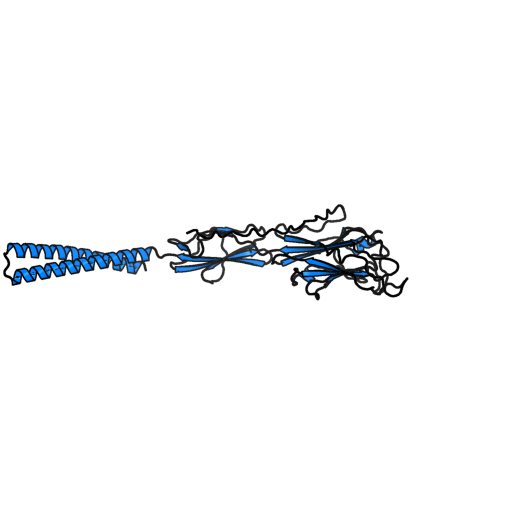N 1
ATOM 2341 C CA . ALA A 1 332 ? -47.829 12.145 66.856 1.00 96.31 332 ALA A CA 1
ATOM 2342 C C . ALA A 1 332 ? -49.252 11.799 67.328 1.00 96.31 332 ALA A C 1
ATOM 2344 O O . ALA A 1 332 ? -49.796 12.505 68.168 1.00 96.31 332 ALA A O 1
ATOM 2345 N N . LEU A 1 333 ? -49.839 10.707 66.825 1.00 95.62 333 LEU A N 1
ATOM 2346 C CA . LEU A 1 333 ? -51.166 10.249 67.253 1.00 95.62 333 LEU A CA 1
ATOM 2347 C C . LEU A 1 333 ? -51.181 9.767 68.707 1.00 95.62 333 LEU A C 1
ATOM 2349 O O . LEU A 1 333 ? -52.159 10.020 69.399 1.00 95.62 333 LEU A O 1
ATOM 2353 N N . LYS A 1 334 ? -50.104 9.115 69.169 1.00 94.00 334 LYS A N 1
ATOM 2354 C CA . LYS A 1 334 ? -49.949 8.729 70.580 1.00 94.00 334 LYS A CA 1
ATOM 2355 C C . LYS A 1 334 ? -49.810 9.944 71.503 1.00 94.00 334 LYS A C 1
ATOM 2357 O O . LYS A 1 334 ? -50.411 9.945 72.558 1.00 94.00 334 LYS A O 1
ATOM 2362 N N . LYS A 1 335 ? -49.058 10.976 71.096 1.00 95.56 335 LYS A N 1
ATOM 2363 C CA . LYS A 1 335 ? -48.861 12.204 71.894 1.00 95.56 335 LYS A CA 1
ATOM 2364 C C . LYS A 1 335 ? -50.135 13.053 72.042 1.00 95.56 335 LYS A C 1
ATOM 2366 O O . LYS A 1 335 ? -50.223 13.844 72.964 1.00 95.56 335 LYS A O 1
ATOM 2371 N N . LYS A 1 336 ? -51.078 12.944 71.102 1.00 94.38 336 LYS A N 1
ATOM 2372 C CA . LYS A 1 336 ? -52.335 13.713 71.088 1.00 94.38 336 LYS A CA 1
ATOM 2373 C C . LYS A 1 336 ? -53.524 12.953 71.696 1.00 94.38 336 LYS A C 1
ATOM 2375 O O . LYS A 1 336 ? -54.655 13.327 71.408 1.00 94.38 336 LYS A O 1
ATOM 2380 N N . ASP A 1 337 ? -53.282 11.833 72.380 1.00 91.62 337 ASP A N 1
ATOM 2381 C CA . ASP A 1 337 ? -54.327 10.949 72.922 1.00 91.62 337 ASP A CA 1
ATOM 2382 C C . ASP A 1 337 ? -55.443 10.622 71.914 1.00 91.62 337 ASP A C 1
ATOM 2384 O O . ASP A 1 337 ? -56.632 10.553 72.220 1.00 91.62 337 ASP A O 1
ATOM 2388 N N . ALA A 1 338 ? -55.056 10.418 70.648 1.00 92.38 338 ALA A N 1
ATOM 2389 C CA . ALA A 1 338 ? -56.012 10.101 69.600 1.00 92.38 338 ALA A CA 1
ATOM 2390 C C . ALA A 1 338 ? -56.707 8.758 69.887 1.00 92.38 338 ALA A C 1
ATOM 2392 O O . ALA A 1 338 ? -56.097 7.827 70.409 1.00 92.38 338 ALA A O 1
ATOM 2393 N N . SER A 1 339 ? -57.956 8.608 69.431 1.00 95.19 339 SER A N 1
ATOM 2394 C CA . SER A 1 339 ? -58.757 7.382 69.606 1.00 95.19 339 SER A CA 1
ATOM 2395 C C . SER A 1 339 ? -57.958 6.087 69.353 1.00 95.19 339 SER A C 1
ATOM 2397 O O . SER A 1 339 ? -57.232 5.995 68.350 1.00 95.19 339 SER A O 1
ATOM 2399 N N . LYS A 1 340 ? -58.170 5.049 70.179 1.00 92.75 340 LYS A N 1
ATOM 2400 C CA . LYS A 1 340 ? -57.507 3.729 70.064 1.00 92.75 340 LYS A CA 1
ATOM 2401 C C . LYS A 1 340 ? -57.528 3.165 68.633 1.00 92.75 340 LYS A C 1
ATOM 2403 O O . LYS A 1 340 ? -56.520 2.641 68.156 1.00 92.75 340 LYS A O 1
ATOM 2408 N N . ALA A 1 341 ? -58.633 3.342 67.904 1.00 94.88 341 ALA A N 1
ATOM 2409 C CA . ALA A 1 341 ? -58.766 2.919 66.507 1.00 94.88 341 ALA A CA 1
ATOM 2410 C C . ALA A 1 341 ? -57.749 3.597 65.560 1.00 94.88 341 ALA A C 1
ATOM 2412 O O . ALA A 1 341 ? -57.111 2.926 64.740 1.00 94.88 341 ALA A O 1
ATOM 2413 N N . LYS A 1 342 ? -57.535 4.916 65.695 1.00 94.75 342 LYS A N 1
ATOM 2414 C CA . LYS A 1 342 ? -56.544 5.677 64.906 1.00 94.75 342 LYS A CA 1
ATOM 2415 C C . LYS A 1 342 ? -55.115 5.212 65.201 1.00 94.75 342 LYS A C 1
ATOM 2417 O O . LYS A 1 342 ? -54.338 5.020 64.261 1.00 94.75 342 LYS A O 1
ATOM 2422 N N . ILE A 1 343 ? -54.785 4.972 66.472 1.00 94.31 343 ILE A N 1
ATOM 2423 C CA . ILE A 1 343 ? -53.470 4.454 66.885 1.00 94.31 343 ILE A CA 1
ATOM 2424 C C . ILE A 1 343 ? -53.234 3.053 66.299 1.00 94.31 343 ILE A C 1
ATOM 2426 O O . ILE A 1 343 ? -52.196 2.827 65.675 1.00 94.31 343 ILE A O 1
ATOM 2430 N N . LYS A 1 344 ? -54.213 2.139 66.396 1.00 95.69 344 LYS A N 1
ATOM 2431 C CA . LYS A 1 344 ? -54.132 0.778 65.824 1.00 95.69 344 LYS A CA 1
ATOM 2432 C C . LYS A 1 344 ? -53.900 0.806 64.308 1.00 95.69 344 LYS A C 1
ATOM 2434 O O . LYS A 1 344 ? -53.019 0.112 63.796 1.00 95.69 344 LYS A O 1
ATOM 2439 N N . LYS A 1 345 ? -54.623 1.664 63.578 1.00 95.88 345 LYS A N 1
ATOM 2440 C CA . LYS A 1 345 ? -54.448 1.842 62.123 1.00 95.88 345 LYS A CA 1
ATOM 2441 C C . LYS A 1 345 ? -53.055 2.375 61.769 1.00 95.88 345 LYS A C 1
ATOM 2443 O O . LYS A 1 345 ? -52.447 1.913 60.801 1.00 95.88 345 LYS A O 1
ATOM 2448 N N . ALA A 1 346 ? -52.532 3.329 62.539 1.00 95.62 346 ALA A N 1
ATOM 2449 C CA . ALA A 1 346 ? -51.185 3.861 62.341 1.00 95.62 346 ALA A CA 1
ATOM 2450 C C . ALA A 1 346 ? -50.092 2.828 62.665 1.00 95.62 346 ALA A C 1
ATOM 2452 O O . ALA A 1 346 ? -49.124 2.727 61.912 1.00 95.62 346 ALA A O 1
ATOM 2453 N N . ALA A 1 347 ? -50.274 2.013 63.709 1.00 96.00 347 ALA A N 1
ATOM 2454 C CA . ALA A 1 347 ? -49.362 0.923 64.054 1.00 96.00 347 ALA A CA 1
ATOM 2455 C C . ALA A 1 347 ? -49.278 -0.124 62.930 1.00 96.00 347 ALA A C 1
ATOM 2457 O O . ALA A 1 347 ? -48.181 -0.456 62.486 1.00 96.00 347 ALA A O 1
ATOM 2458 N N . LYS A 1 348 ? -50.418 -0.533 62.354 1.00 96.69 348 LYS A N 1
ATOM 2459 C CA . LYS A 1 348 ? -50.456 -1.446 61.195 1.00 96.69 348 LYS A CA 1
ATOM 2460 C C . LYS A 1 348 ? -49.753 -0.864 59.958 1.00 96.69 348 LYS A C 1
ATOM 2462 O O . LYS A 1 348 ? -49.091 -1.585 59.212 1.00 96.69 348 LYS A O 1
ATOM 2467 N N . LYS A 1 349 ? -49.852 0.456 59.733 1.00 96.31 349 LYS A N 1
ATOM 2468 C CA . LYS A 1 349 ? -49.095 1.141 58.666 1.00 96.31 349 LYS A CA 1
ATOM 2469 C C . LYS A 1 349 ? -47.584 1.088 58.903 1.00 96.31 349 LYS A C 1
ATOM 2471 O O . LYS A 1 349 ? -46.851 0.893 57.936 1.00 96.31 349 LYS A O 1
ATOM 2476 N N . VAL A 1 350 ? -47.126 1.254 60.148 1.00 97.50 350 VAL A N 1
ATOM 2477 C CA . VAL A 1 350 ? -45.706 1.094 60.507 1.00 97.50 350 VAL A CA 1
ATOM 2478 C C . VAL A 1 350 ? -45.257 -0.335 60.234 1.00 97.50 350 VAL A C 1
ATOM 2480 O O . VAL A 1 350 ? -44.273 -0.516 59.530 1.00 97.50 350 VAL A O 1
ATOM 2483 N N . GLU A 1 351 ? -46.009 -1.341 60.679 1.00 97.19 351 GLU A N 1
ATOM 2484 C CA . GLU A 1 351 ? -45.675 -2.752 60.451 1.00 97.19 351 GLU A CA 1
ATOM 2485 C C . GLU A 1 351 ? -45.543 -3.089 58.953 1.00 97.19 351 GLU A C 1
ATOM 2487 O O . GLU A 1 351 ? -44.534 -3.654 58.519 1.00 97.19 351 GLU A O 1
ATOM 2492 N N . LYS A 1 352 ? -46.510 -2.660 58.125 1.00 97.19 352 LYS A N 1
ATOM 2493 C CA . LYS A 1 352 ? -46.447 -2.828 56.662 1.00 97.19 352 LYS A CA 1
ATOM 2494 C C . LYS A 1 352 ? -45.228 -2.115 56.069 1.00 97.19 352 LYS A C 1
ATOM 2496 O O . LYS A 1 352 ? -44.535 -2.685 55.228 1.00 97.19 352 LYS A O 1
ATOM 2501 N N . ALA A 1 353 ? -44.939 -0.889 56.507 1.00 97.38 353 ALA A N 1
ATOM 2502 C CA . ALA A 1 353 ? -43.775 -0.137 56.043 1.00 97.38 353 ALA A CA 1
ATOM 2503 C C . ALA A 1 353 ? -42.446 -0.788 56.470 1.00 97.38 353 ALA A C 1
ATOM 2505 O O . ALA A 1 353 ? -41.498 -0.789 55.684 1.00 97.38 353 ALA A O 1
ATOM 2506 N N . THR A 1 354 ? -42.383 -1.395 57.659 1.00 97.88 354 THR A N 1
ATOM 2507 C CA . THR A 1 354 ? -41.223 -2.157 58.143 1.00 97.88 354 THR A CA 1
ATOM 2508 C C . THR A 1 354 ? -40.980 -3.381 57.268 1.00 97.88 354 THR A C 1
ATOM 2510 O O . THR A 1 354 ? -39.869 -3.545 56.766 1.00 97.88 354 THR A O 1
ATOM 2513 N N . LYS A 1 355 ? -42.018 -4.183 56.984 1.00 97.62 355 LYS A N 1
ATOM 2514 C CA . LYS A 1 355 ? -41.931 -5.343 56.073 1.00 97.62 355 LYS A CA 1
ATOM 2515 C C . LYS A 1 355 ? -41.407 -4.937 54.689 1.00 97.62 355 LYS A C 1
ATOM 2517 O O . LYS A 1 355 ? -40.474 -5.551 54.168 1.00 97.62 355 LYS A O 1
ATOM 2522 N N . VAL A 1 356 ? -41.932 -3.843 54.126 1.00 97.81 356 VAL A N 1
ATOM 2523 C CA . VAL A 1 356 ? -41.462 -3.294 52.841 1.00 97.81 356 VAL A CA 1
ATOM 2524 C C . VAL A 1 356 ? -40.003 -2.829 52.923 1.00 97.81 356 VAL A C 1
ATOM 2526 O O . VAL A 1 356 ? -39.219 -3.155 52.032 1.00 97.81 356 VAL A O 1
ATOM 2529 N N . LYS A 1 357 ? -39.599 -2.111 53.982 1.00 97.75 357 LYS A N 1
ATOM 2530 C CA . LYS A 1 357 ? -38.204 -1.669 54.179 1.00 97.75 357 LYS A CA 1
ATOM 2531 C C . LYS A 1 357 ? -37.247 -2.851 54.282 1.00 97.75 357 LYS A C 1
ATOM 2533 O O . LYS A 1 357 ? -36.190 -2.812 53.662 1.00 97.75 357 LYS A O 1
ATOM 2538 N N . THR A 1 358 ? -37.609 -3.907 55.004 1.00 97.19 358 THR A N 1
ATOM 2539 C CA . THR A 1 358 ? -36.782 -5.117 55.121 1.00 97.19 358 THR A CA 1
ATOM 2540 C C . THR A 1 358 ? -36.633 -5.819 53.771 1.00 97.19 358 THR A C 1
ATOM 2542 O O . THR A 1 358 ? -35.514 -6.123 53.365 1.00 97.19 358 THR A O 1
ATOM 2545 N N . SER A 1 359 ? -37.728 -5.991 53.022 1.00 97.75 359 SER A N 1
ATOM 2546 C CA . SER A 1 359 ? -37.700 -6.558 51.664 1.00 97.75 359 SER A CA 1
ATOM 2547 C C . SER A 1 359 ? -36.808 -5.747 50.712 1.00 97.75 359 SER A C 1
ATOM 2549 O O . SER A 1 359 ? -35.925 -6.305 50.057 1.00 97.75 359 SER A O 1
ATOM 2551 N N . LYS A 1 360 ? -36.969 -4.415 50.668 1.00 98.00 360 LYS A N 1
ATOM 2552 C CA . LYS A 1 360 ? -36.140 -3.548 49.810 1.00 98.00 360 LYS A CA 1
ATOM 2553 C C . LYS A 1 360 ? -34.682 -3.474 50.273 1.00 98.00 360 LYS A C 1
ATOM 2555 O O . LYS A 1 360 ? -33.800 -3.379 49.425 1.00 98.00 360 LYS A O 1
ATOM 2560 N N . GLY A 1 361 ? -34.420 -3.583 51.575 1.00 97.62 361 GLY A N 1
ATOM 2561 C CA . GLY A 1 361 ? -33.072 -3.705 52.131 1.00 97.62 361 GLY A CA 1
ATOM 2562 C C . GLY A 1 361 ? -32.369 -4.988 51.679 1.00 97.62 361 GLY A C 1
ATOM 2563 O O . GLY A 1 361 ? -31.242 -4.918 51.194 1.00 97.62 361 GLY A O 1
ATOM 2564 N N . LYS A 1 362 ? -33.055 -6.140 51.734 1.00 97.25 362 LYS A N 1
ATOM 2565 C CA . LYS A 1 362 ? -32.534 -7.417 51.207 1.00 97.25 362 LYS A CA 1
ATOM 2566 C C . LYS A 1 362 ? -32.253 -7.337 49.702 1.00 97.25 362 LYS A C 1
ATOM 2568 O O . LYS A 1 362 ? -31.182 -7.743 49.259 1.00 97.25 362 LYS A O 1
ATOM 2573 N N . ALA A 1 363 ? -33.174 -6.758 48.927 1.00 97.06 363 ALA A N 1
ATOM 2574 C CA . ALA A 1 363 ? -32.992 -6.561 47.487 1.00 97.06 363 ALA A CA 1
ATOM 2575 C C . ALA A 1 363 ? -31.789 -5.655 47.163 1.00 97.06 363 ALA A C 1
ATOM 2577 O O . ALA A 1 363 ? -31.035 -5.949 46.240 1.00 97.06 363 ALA A O 1
ATOM 2578 N N . LEU A 1 364 ? -31.572 -4.589 47.944 1.00 97.88 364 LEU A N 1
ATOM 2579 C CA . LEU A 1 364 ? -30.379 -3.749 47.829 1.00 97.88 364 LEU A CA 1
ATOM 2580 C C . LEU A 1 364 ? -29.100 -4.524 48.162 1.00 97.88 364 LEU A C 1
ATOM 2582 O O . LEU A 1 364 ? -28.122 -4.386 47.437 1.00 97.88 364 LEU A O 1
ATOM 2586 N N . GLY A 1 365 ? -29.103 -5.357 49.206 1.00 96.88 365 GLY A N 1
ATOM 2587 C CA . GLY A 1 365 ? -27.966 -6.225 49.530 1.00 96.88 365 GLY A CA 1
ATOM 2588 C C . GLY A 1 365 ? -27.619 -7.191 48.392 1.00 96.88 365 GLY A C 1
ATOM 2589 O O . GLY A 1 365 ? -26.454 -7.307 48.025 1.00 96.88 365 GLY A O 1
ATOM 2590 N N . LYS A 1 366 ? -28.631 -7.816 47.771 1.00 96.25 366 LYS A N 1
ATOM 2591 C CA . LYS A 1 366 ? -28.441 -8.674 46.588 1.00 96.25 366 LYS A CA 1
ATOM 2592 C C . LYS A 1 366 ? -27.883 -7.887 45.397 1.00 96.25 366 LYS A C 1
ATOM 2594 O O . LYS A 1 366 ? -26.941 -8.345 44.765 1.00 96.25 366 LYS A O 1
ATOM 2599 N N . ALA A 1 367 ? -28.427 -6.701 45.118 1.00 96.44 367 ALA A N 1
ATOM 2600 C CA . ALA A 1 367 ? -27.958 -5.856 44.019 1.00 96.44 367 ALA A CA 1
ATOM 2601 C C . ALA A 1 367 ? -26.525 -5.335 44.231 1.00 96.44 367 ALA A C 1
ATOM 2603 O O . ALA A 1 367 ? -25.796 -5.199 43.260 1.00 96.44 367 ALA A O 1
ATOM 2604 N N . LYS A 1 368 ? -26.110 -5.072 45.481 1.00 96.94 368 LYS A N 1
ATOM 2605 C CA . LYS A 1 368 ? -24.721 -4.704 45.804 1.00 96.94 368 LYS A CA 1
ATOM 2606 C C . LYS A 1 368 ? -23.746 -5.831 45.469 1.00 96.94 368 LYS A C 1
ATOM 2608 O O . LYS A 1 368 ? -22.789 -5.581 44.760 1.00 96.94 368 LYS A O 1
ATOM 2613 N N . ARG A 1 369 ? -24.028 -7.060 45.917 1.00 95.50 369 ARG A N 1
ATOM 2614 C CA . ARG A 1 369 ? -23.180 -8.223 45.603 1.00 95.50 369 ARG A CA 1
ATOM 2615 C C . ARG A 1 369 ? -23.092 -8.487 44.101 1.00 95.50 369 ARG A C 1
ATOM 2617 O O . ARG A 1 369 ? -22.011 -8.733 43.596 1.00 95.50 369 ARG A O 1
ATOM 2624 N N . GLY A 1 370 ? -24.222 -8.385 43.397 1.00 93.75 370 GLY A N 1
ATOM 2625 C CA . GLY A 1 370 ? -24.245 -8.547 41.943 1.00 93.75 370 GLY A CA 1
ATOM 2626 C C . GLY A 1 370 ? -23.470 -7.466 41.183 1.00 93.75 370 GLY A C 1
ATOM 2627 O O . GLY A 1 370 ? -22.978 -7.754 40.109 1.00 93.75 370 GLY A O 1
ATOM 2628 N N . PHE A 1 371 ? -23.353 -6.250 41.728 1.00 95.44 371 PHE A N 1
ATOM 2629 C CA . PHE A 1 371 ? -22.496 -5.199 41.171 1.00 95.44 371 PHE A CA 1
ATOM 2630 C C . PHE A 1 371 ? -21.014 -5.490 41.420 1.00 95.44 371 PHE A C 1
ATOM 2632 O O . PHE A 1 371 ? -20.241 -5.460 40.480 1.00 95.44 371 PHE A O 1
ATOM 2639 N N . THR A 1 372 ? -20.633 -5.856 42.647 1.00 93.56 372 THR A N 1
ATOM 2640 C CA . THR A 1 372 ? -19.238 -6.202 42.979 1.00 93.56 372 THR A CA 1
ATOM 2641 C C . THR A 1 372 ? -18.706 -7.397 42.186 1.00 93.56 372 THR A C 1
ATOM 2643 O O . THR A 1 372 ? -17.519 -7.474 41.929 1.00 93.56 372 THR A O 1
ATOM 2646 N N . SER A 1 373 ? -19.571 -8.338 41.811 1.00 92.69 373 SER A N 1
ATOM 2647 C CA . SER A 1 373 ? -19.182 -9.506 41.014 1.00 92.69 373 SER A CA 1
ATOM 2648 C C . SER A 1 373 ? -18.984 -9.208 39.524 1.00 92.69 373 SER A C 1
ATOM 2650 O O . SER A 1 373 ? -18.532 -10.101 38.817 1.00 92.69 373 SER A O 1
ATOM 2652 N N . ALA A 1 374 ? -19.427 -8.052 39.030 1.00 89.56 374 ALA A N 1
ATOM 2653 C CA . ALA A 1 374 ? -19.626 -7.826 37.601 1.00 89.56 374 ALA A CA 1
ATOM 2654 C C . ALA A 1 374 ? -18.966 -6.553 37.052 1.00 89.56 374 ALA A C 1
ATOM 2656 O O . ALA A 1 374 ? -19.201 -6.299 35.883 1.00 89.56 374 ALA A O 1
ATOM 2657 N N . CYS A 1 375 ? -18.263 -5.742 37.856 1.00 89.38 375 CYS A N 1
ATOM 2658 C CA . CYS A 1 375 ? -17.740 -4.417 37.473 1.00 89.38 375 CYS A CA 1
ATOM 2659 C C . CYS A 1 375 ? -16.291 -4.169 37.937 1.00 89.38 375 CYS A C 1
ATOM 2661 O O . CYS A 1 375 ? -16.033 -4.493 39.115 1.00 89.38 375 CYS A O 1
#

Foldseek 3Di:
DDDDDPDDDDDDDPDPPPPPPPPPDPDPDDFDDDDPLKDKDKWKWDQVQFWWADEAPDDAFWFQHWGDKRWTKTADDPDDDFWFPKKKKKWFWAWQAFQQFKWKKKAAQVRPQIDTQEANAQAQDNGRSGGSAGAGGMAMEMPRDPAAQNVQPNPDHNRDHDYHFGADHPPDGDGDHDRVSCRPPDRGGMMITIMIGRHHPTITGIRIMMMMIMGNDAWDWDKDWDAAAAEDQDFTWIAIDTPDPQWPAKWKDKPPDDTDGDHPRDTDPDDFAKMKIKMWIAGPVGHIDIDMHIYGHHLPQLVVLVVQLVVLVVQLVVLVVQLVVLVVLLVVCVVVVHDPVSNVVSVVSNVVSVVSNVVSVVSNVVSVVSNVVRD

Secondary structure (DSSP, 8-state):
-PPPP----------------------SSPPPPPPTTEEEEEEEPPTTT-EEPPPPSS-SS--SS--S-EEEEEEE--PPSSEEEEEEEEEEE-S--BTTTEEEEEE-TTSS-EEEEEESTT-SSTT-----SB--EEEEE-TT--S-HHHHHTTSSSPPPEEE--BPBTT---B--SHHHHTTS---EEEEEEEEE--SSS--EEEEEEEEEEEEPPPP-EEESSPTTEEESS---BEEE-S-TTEEEEEEEETTPPPEE--SSB-----SEEEEEEEEEEESSS-EEEEEEEEEE--HHHHHHHHHHHHHHHHHHHHHHHHHHHHHHHHHHHHTT--HHHHHHHHHHHHHHHHHHHHHHHHHHHHHHHHHTT-